Protein AF-A0A6G1KC49-F1 (afdb_monomer)

Mean predicted aligned error: 11.72 Å

Foldseek 3Di:
DVLVVLCVVCVVVVVPCVQLVVDVVSVVSCPDPSSLLSLCCVQQQDDDPDLPSSLVSLQCSCQDPSNFLVVVLVSQCVQCVVQQAQLNHHVVRPDDDRCPDQPLQDNVVVDADPVRAGSRQSREYENHLVLLADDPDSRSLSSVLNCLNRYNYAQPPVDPSSQVSLVVSLLCCLQPPVPLSSVLCQCVRPRRHDHADVVLLCSNVPRSVVPVSSNCSNVVRHCVVVVVDDRPDDVVVVVVVVVPPPPDQQDADPVPRDRDDDPPDDPPPDDDPPPDDPPDDDD

Sequence (283 aa):
MLRALLQPIFLLSGLNLALVDASHHIAAKLATDHIYRPVCTKYLATNLCSRAEQSAAQTKILASKWMTWEYFKAFVVKTWDHKGCLCGKTVDEGCFDTQWPPDFEDPTTMLYTRSHMPVLAFVKVRIPIKLLRGPWATDRIQFLWFLLWITSCTVDWSETEGRKMALEGRNEAVLTKKNLEFVQLSNHNRRLGRTPDLDAVRLAVVEGGCDLSIVYDTMAFERTRCLKGDAWKNEALDNRAINNSKVFPGQMDPKTGDYDDVDEDKLVITPPKWNQKDLSGRG

Secondary structure (DSSP, 8-state):
-HHHHHHHHHHHTTS-THHHHH-HHHHHHH-SHHHHHHHHIIIIIS--S-HHHHHHHHHHHHHSTT--HHHHHHHHHHHHGGGTSTTS--TTTT--S---S--SS-GGGS--BTTB--GGGG---BPPGGGSSS---HHHHHHHHHHHHHS--B--SSSHHHHHHHHHHHHHHHHHS--HHHHHHHHH-TTT-----HHHHHHHHHTS---HHHHHHHHHHHHHHH-SSS----HHHHHHHHHH----TT-B-TTT--BTT-TT-----PPP-----------

pLDDT: mean 82.19, std 18.39, range [37.25, 97.75]

Solvent-accessible surface area (backbone atoms only — not comparable to full-atom values): 16714 Å² total; per-residue (Å²): 114,69,50,76,54,48,50,57,51,39,58,74,61,69,57,51,62,65,58,43,72,72,29,71,70,51,30,63,59,49,69,42,70,87,46,51,50,59,50,44,45,57,48,51,69,45,88,61,95,50,62,68,61,37,28,55,50,41,28,51,52,59,53,33,88,80,54,38,55,69,54,49,52,52,49,51,48,77,71,26,56,94,32,47,13,55,54,69,33,32,62,91,74,68,42,88,74,76,52,56,80,77,53,65,81,55,45,84,78,61,82,66,48,96,92,48,47,41,50,40,42,74,40,49,29,53,58,36,65,85,70,32,47,77,81,87,43,67,64,51,49,29,43,51,51,38,43,50,71,48,26,50,40,24,50,42,77,85,43,67,64,49,38,48,37,34,54,50,30,46,50,47,29,39,56,75,71,60,38,50,69,58,41,50,52,26,52,75,28,79,44,60,22,66,73,49,49,72,66,53,43,45,42,28,50,70,70,28,71,46,43,61,71,52,39,50,54,43,45,54,54,30,50,77,64,43,72,79,56,92,75,87,79,57,68,71,59,56,56,48,54,62,70,66,54,72,80,57,94,79,54,65,39,88,88,78,70,46,57,78,91,59,98,80,76,76,83,77,82,71,80,79,85,85,79,78,77,84,86,77,89,88,130

Radius of gyration: 26.63 Å; Cα contacts (8 Å, |Δi|>4): 293; chains: 1; bounding box: 52×37×108 Å

Structure (mmCIF, N/CA/C/O backbone):
data_AF-A0A6G1KC49-F1
#
_entry.id   AF-A0A6G1KC49-F1
#
loop_
_atom_site.group_PDB
_atom_site.id
_atom_site.type_symbol
_atom_site.label_atom_id
_atom_site.label_alt_id
_atom_site.label_comp_id
_atom_site.label_asym_id
_atom_site.label_entity_id
_atom_site.label_seq_id
_atom_site.pdbx_PDB_ins_code
_atom_site.Cartn_x
_atom_site.Cartn_y
_atom_site.Cartn_z
_atom_site.occupancy
_atom_site.B_iso_or_equiv
_atom_site.auth_seq_id
_atom_site.auth_comp_id
_atom_site.auth_asym_id
_atom_site.auth_atom_id
_atom_site.pdbx_PDB_model_num
ATOM 1 N N . MET A 1 1 ? 4.516 -3.539 35.896 1.00 62.09 1 MET A N 1
ATOM 2 C CA . MET A 1 1 ? 3.414 -2.707 36.424 1.00 62.09 1 MET A CA 1
ATOM 3 C C . MET A 1 1 ? 2.927 -1.653 35.418 1.00 62.09 1 MET A C 1
ATOM 5 O O . MET A 1 1 ? 1.763 -1.704 35.060 1.00 62.09 1 MET A O 1
ATOM 9 N N . LEU A 1 2 ? 3.787 -0.789 34.851 1.00 72.00 2 LEU A N 1
ATOM 10 C CA . LEU A 1 2 ? 3.347 0.310 33.959 1.00 72.00 2 LEU A CA 1
ATOM 11 C C . LEU A 1 2 ? 2.578 -0.121 32.683 1.00 72.00 2 LEU A C 1
ATOM 13 O O . LEU A 1 2 ? 1.596 0.516 32.323 1.00 72.00 2 LEU A O 1
ATOM 17 N N . ARG A 1 3 ? 2.967 -1.222 32.015 1.00 80.00 3 ARG A N 1
ATOM 18 C CA . ARG A 1 3 ? 2.259 -1.729 30.812 1.00 80.00 3 ARG A CA 1
ATOM 19 C C . ARG A 1 3 ? 0.796 -2.093 31.102 1.00 80.00 3 ARG A C 1
ATOM 21 O O . ARG A 1 3 ? -0.064 -1.788 30.286 1.00 80.00 3 ARG A O 1
ATOM 28 N N . ALA A 1 4 ? 0.541 -2.704 32.260 1.00 81.75 4 ALA A N 1
ATOM 29 C CA . ALA A 1 4 ? -0.786 -3.169 32.661 1.00 81.75 4 ALA A CA 1
ATOM 30 C C . ALA A 1 4 ? -1.771 -2.015 32.913 1.00 81.75 4 ALA A C 1
ATOM 32 O O . ALA A 1 4 ? -2.970 -2.218 32.805 1.00 81.75 4 ALA A O 1
ATOM 33 N N . LEU A 1 5 ? -1.271 -0.808 33.203 1.00 89.56 5 LEU A N 1
ATOM 34 C CA . LEU A 1 5 ? -2.094 0.397 33.354 1.00 89.56 5 LEU A CA 1
ATOM 35 C C . LEU A 1 5 ? -2.222 1.173 32.039 1.00 89.56 5 LEU A C 1
ATOM 37 O O . LEU A 1 5 ? -3.289 1.682 31.710 1.00 89.56 5 LEU A O 1
ATOM 41 N N . LEU A 1 6 ? -1.143 1.234 31.256 1.00 92.56 6 LEU A N 1
ATOM 42 C CA . LEU A 1 6 ? -1.090 2.032 30.035 1.00 92.56 6 LEU A CA 1
ATOM 43 C C . LEU A 1 6 ? -2.022 1.507 28.931 1.00 92.56 6 LEU A C 1
ATOM 45 O O . LEU A 1 6 ? -2.635 2.301 28.224 1.00 92.56 6 LEU A O 1
ATOM 49 N N . GLN A 1 7 ? -2.140 0.183 28.787 1.00 93.62 7 GLN A N 1
ATOM 50 C CA . GLN A 1 7 ? -3.017 -0.438 27.789 1.00 93.62 7 GLN A CA 1
ATOM 51 C C . GLN A 1 7 ? -4.507 -0.109 28.036 1.00 93.62 7 GLN A C 1
ATOM 53 O O . GLN A 1 7 ? -5.134 0.419 27.116 1.00 93.62 7 GLN A O 1
ATOM 58 N N . PRO A 1 8 ? -5.071 -0.304 29.250 1.00 94.31 8 PRO A N 1
ATOM 59 C CA . PRO A 1 8 ? -6.423 0.156 29.573 1.00 94.31 8 PRO A CA 1
ATOM 60 C C . PRO A 1 8 ? -6.636 1.654 29.353 1.00 94.31 8 PRO A C 1
ATOM 62 O O . PRO A 1 8 ? -7.642 2.036 28.765 1.00 94.31 8 PRO A O 1
ATOM 65 N N . ILE A 1 9 ? -5.686 2.505 29.764 1.00 93.62 9 ILE A N 1
ATOM 66 C CA . ILE A 1 9 ? -5.783 3.960 29.557 1.00 93.62 9 ILE A CA 1
ATOM 67 C C . ILE A 1 9 ? -5.870 4.290 28.062 1.00 93.62 9 ILE A C 1
ATOM 69 O O . ILE A 1 9 ? -6.693 5.106 27.657 1.00 93.62 9 ILE A O 1
ATOM 73 N N . PHE A 1 10 ? -5.054 3.642 27.230 1.00 95.62 10 PHE A N 1
ATOM 74 C CA . PHE A 1 10 ? -5.081 3.845 25.783 1.00 95.62 10 PHE A CA 1
ATOM 75 C C . PHE A 1 10 ? -6.386 3.356 25.135 1.00 95.62 10 PHE A C 1
ATOM 77 O O . PHE A 1 10 ? -6.896 3.989 24.214 1.00 95.62 10 PHE A O 1
ATOM 84 N N . LEU A 1 11 ? -6.956 2.254 25.625 1.00 95.00 11 LEU A N 1
ATOM 85 C CA . LEU A 1 11 ? -8.262 1.768 25.172 1.00 95.00 11 LEU A CA 1
ATOM 86 C C . LEU A 1 11 ? -9.382 2.748 25.560 1.00 95.00 11 LEU A C 1
ATOM 88 O O . LEU A 1 11 ? -10.197 3.114 24.714 1.00 95.00 11 LEU A O 1
ATOM 92 N N . LEU A 1 12 ? -9.378 3.229 26.807 1.00 94.75 12 LEU A N 1
ATOM 93 C CA . LEU A 1 12 ? -10.367 4.174 27.337 1.00 94.75 12 LEU A CA 1
ATOM 94 C C . LEU A 1 12 ? -10.250 5.580 26.737 1.00 94.75 12 LEU A C 1
ATOM 96 O O . LEU A 1 12 ? -11.253 6.278 26.634 1.00 94.75 12 LEU A O 1
ATOM 100 N N . SER A 1 13 ? -9.064 5.988 26.276 1.00 92.88 13 SER A N 1
ATOM 101 C CA . SER A 1 13 ? -8.877 7.257 25.553 1.00 92.88 13 SER A CA 1
ATOM 102 C C . SER A 1 13 ? -9.442 7.234 24.129 1.00 92.88 13 SER A C 1
ATOM 104 O O . SER A 1 13 ? -9.264 8.186 23.367 1.00 92.88 13 SER A O 1
ATOM 106 N N . GLY A 1 14 ? -10.088 6.131 23.738 1.00 91.75 14 GLY A N 1
ATOM 107 C CA . GLY A 1 14 ? -10.565 5.919 22.386 1.00 91.75 14 GLY A CA 1
ATOM 108 C C . GLY A 1 14 ? -9.419 5.678 21.409 1.00 91.75 14 GLY A C 1
ATOM 109 O O . GLY A 1 14 ? -9.530 6.091 20.260 1.00 91.75 14 GLY A O 1
ATOM 110 N N . LEU A 1 15 ? -8.329 5.020 21.819 1.00 94.50 15 LEU A N 1
ATOM 111 C CA . LEU A 1 15 ? -7.205 4.664 20.940 1.00 94.50 15 LEU A CA 1
ATOM 112 C C . LEU A 1 15 ? -6.498 5.884 20.323 1.00 94.50 15 LEU A C 1
ATOM 114 O O . LEU A 1 15 ? -6.054 5.839 19.175 1.00 94.50 15 LEU A O 1
ATOM 118 N N . ASN A 1 16 ? -6.414 6.989 21.067 1.00 91.69 16 ASN A N 1
ATOM 119 C CA . ASN A 1 16 ? -5.831 8.232 20.571 1.00 91.69 16 ASN A CA 1
ATOM 120 C C . ASN A 1 16 ? -4.326 8.076 20.288 1.00 91.69 16 ASN A C 1
ATOM 122 O O . ASN A 1 16 ? -3.508 8.045 21.212 1.00 91.69 16 ASN A O 1
ATOM 126 N N . LEU A 1 17 ? -3.956 8.042 19.003 1.00 92.81 17 LEU A N 1
ATOM 127 C CA . LEU A 1 17 ? -2.571 7.865 18.553 1.00 92.81 17 LEU A CA 1
ATOM 128 C C . LEU A 1 17 ? -1.608 8.952 19.056 1.00 92.81 17 LEU A C 1
ATOM 130 O O . LEU A 1 17 ? -0.413 8.684 19.143 1.00 92.81 17 LEU A O 1
ATOM 134 N N . ALA A 1 18 ? -2.101 10.123 19.478 1.00 91.44 18 ALA A N 1
ATOM 135 C CA . ALA A 1 18 ? -1.266 11.144 20.110 1.00 91.44 18 ALA A CA 1
ATOM 136 C C . ALA A 1 18 ? -0.551 10.622 21.369 1.00 91.44 18 ALA A C 1
ATOM 138 O O . ALA A 1 18 ? 0.553 11.064 21.671 1.00 91.44 18 ALA A O 1
ATOM 139 N N . LEU A 1 19 ? -1.131 9.644 22.080 1.00 90.38 19 LEU A N 1
ATOM 140 C CA . LEU A 1 19 ? -0.478 9.028 23.238 1.00 90.38 19 LEU A CA 1
ATOM 141 C C . LEU A 1 19 ? 0.760 8.218 22.827 1.00 90.38 19 LEU A C 1
ATOM 143 O O . LEU A 1 19 ? 1.772 8.245 23.520 1.00 90.38 19 LEU A O 1
ATOM 147 N N . VAL A 1 20 ? 0.693 7.521 21.690 1.00 90.56 20 VAL A N 1
ATOM 148 C CA . VAL A 1 20 ? 1.835 6.784 21.126 1.00 90.56 20 VAL A CA 1
ATOM 149 C C . VAL A 1 20 ? 2.911 7.766 20.659 1.00 90.56 20 VAL A C 1
ATOM 151 O O . VAL A 1 20 ? 4.095 7.533 20.893 1.00 90.56 20 VAL A O 1
ATOM 154 N N . ASP A 1 21 ? 2.493 8.885 20.066 1.00 87.94 21 ASP A N 1
ATOM 155 C CA . ASP A 1 21 ? 3.394 9.927 19.567 1.00 87.94 21 ASP A CA 1
ATOM 156 C C . ASP A 1 21 ? 4.066 10.726 20.698 1.00 87.94 21 ASP A C 1
ATOM 158 O O . ASP A 1 21 ? 5.162 11.252 20.514 1.00 87.94 21 ASP A O 1
ATOM 162 N N . ALA A 1 22 ? 3.453 10.788 21.884 1.00 91.19 22 ALA A N 1
ATOM 163 C CA . ALA A 1 22 ? 3.972 11.552 23.017 1.00 91.19 22 ALA A CA 1
ATOM 164 C C . ALA A 1 22 ? 5.303 11.008 23.565 1.00 91.19 22 ALA A C 1
ATOM 166 O O . ALA A 1 22 ? 6.086 11.762 24.142 1.00 91.19 22 ALA A O 1
ATOM 167 N N . SER A 1 23 ? 5.572 9.702 23.434 1.00 92.44 23 SER A N 1
ATOM 168 C CA . SER A 1 23 ? 6.826 9.110 23.908 1.00 92.44 23 SER A CA 1
ATOM 169 C C . SER A 1 23 ? 7.118 7.750 23.281 1.00 92.44 23 SER A C 1
ATOM 171 O O . SER A 1 23 ? 6.300 6.830 23.317 1.00 92.44 23 SER A O 1
ATOM 173 N N . HIS A 1 24 ? 8.360 7.565 22.835 1.00 90.88 24 HIS A N 1
ATOM 174 C CA . HIS A 1 24 ? 8.851 6.280 22.337 1.00 90.88 24 HIS A CA 1
ATOM 175 C C . HIS A 1 24 ? 8.780 5.157 23.392 1.00 90.88 24 HIS A C 1
ATOM 177 O O . HIS A 1 24 ? 8.548 3.997 23.047 1.00 90.88 24 HIS A O 1
ATOM 183 N N . HI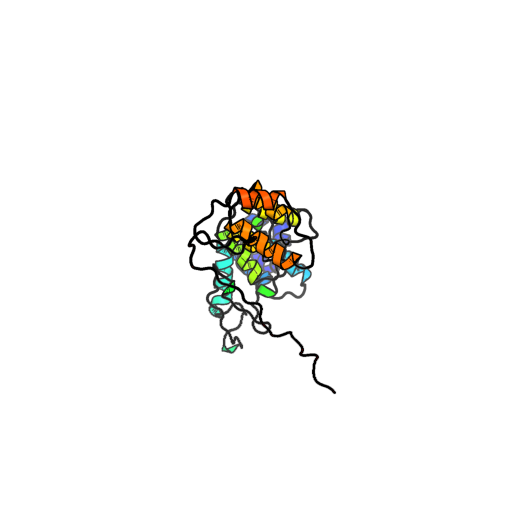S A 1 25 ? 8.916 5.477 24.685 1.00 91.44 25 HIS A N 1
ATOM 184 C CA . HIS A 1 25 ? 8.754 4.495 25.761 1.00 91.44 25 HIS A CA 1
ATOM 185 C C . HIS A 1 25 ? 7.295 4.047 25.911 1.00 91.44 25 HIS A C 1
ATOM 187 O O . HIS A 1 25 ? 7.038 2.857 26.097 1.00 91.44 25 HIS A O 1
ATOM 193 N N . ILE A 1 26 ? 6.342 4.979 25.794 1.00 91.56 26 ILE A N 1
ATOM 194 C CA . ILE A 1 26 ? 4.901 4.684 25.802 1.00 91.56 26 ILE A CA 1
ATOM 195 C C . ILE A 1 26 ? 4.558 3.810 24.595 1.00 91.56 26 ILE A C 1
ATOM 197 O O . ILE A 1 26 ? 3.967 2.740 24.763 1.00 91.56 26 ILE A O 1
ATOM 201 N N . ALA A 1 27 ? 5.025 4.198 23.405 1.00 90.56 27 ALA A N 1
ATOM 202 C CA . ALA A 1 27 ? 4.860 3.420 22.184 1.00 90.56 27 ALA A CA 1
ATOM 203 C C . ALA A 1 27 ? 5.371 1.980 22.348 1.00 90.56 27 ALA A C 1
ATOM 205 O O . ALA A 1 27 ? 4.639 1.034 22.070 1.00 90.56 27 ALA A O 1
ATOM 206 N N . ALA A 1 28 ? 6.577 1.787 22.892 1.00 91.12 28 ALA A N 1
ATOM 207 C CA . ALA A 1 28 ? 7.146 0.457 23.125 1.00 91.12 28 ALA A CA 1
ATOM 208 C C . ALA A 1 28 ? 6.345 -0.390 24.136 1.00 91.12 28 ALA A C 1
ATOM 210 O O . ALA A 1 28 ? 6.318 -1.623 24.060 1.00 91.12 28 ALA A O 1
ATOM 211 N N . LYS A 1 29 ? 5.672 0.238 25.108 1.00 92.31 29 LYS A N 1
ATOM 212 C CA . LYS A 1 29 ? 4.806 -0.484 26.052 1.00 92.31 29 LYS A CA 1
ATOM 213 C C . LYS A 1 29 ? 3.452 -0.846 25.442 1.00 92.31 29 LYS A C 1
ATOM 215 O O . LYS A 1 29 ? 2.947 -1.910 25.797 1.00 92.31 29 LYS A O 1
ATOM 220 N N . LEU A 1 30 ? 2.929 -0.027 24.528 1.00 92.12 30 LEU A N 1
ATOM 221 C CA . LEU A 1 30 ? 1.692 -0.270 23.774 1.00 92.12 30 LEU A CA 1
ATOM 222 C C . LEU A 1 30 ? 1.887 -1.176 22.547 1.00 92.12 30 LEU A C 1
ATOM 224 O O . LEU A 1 30 ? 0.909 -1.710 22.035 1.00 92.12 30 LEU A O 1
ATOM 228 N N . ALA A 1 31 ? 3.130 -1.387 22.111 1.00 91.19 31 ALA A N 1
ATOM 229 C CA . ALA A 1 31 ? 3.523 -2.198 20.962 1.00 91.19 31 ALA A CA 1
ATOM 230 C C . ALA A 1 31 ? 3.218 -3.703 21.137 1.00 91.19 31 ALA A C 1
ATOM 232 O O . ALA A 1 31 ? 4.111 -4.514 21.381 1.00 91.19 31 ALA A O 1
ATOM 233 N N . THR A 1 32 ? 1.941 -4.079 21.063 1.00 92.25 32 THR A N 1
ATOM 234 C CA . THR A 1 32 ? 1.433 -5.436 21.317 1.00 92.25 32 THR A CA 1
ATOM 235 C C . THR A 1 32 ? 0.225 -5.730 20.430 1.00 92.25 32 THR A C 1
ATOM 237 O O . THR A 1 32 ? -0.562 -4.823 20.167 1.00 92.25 32 THR A O 1
ATOM 240 N N . ASP A 1 33 ? 0.030 -6.995 20.041 1.00 90.12 33 ASP A N 1
ATOM 241 C CA . ASP A 1 33 ? -1.115 -7.437 19.218 1.00 90.12 33 ASP A CA 1
ATOM 242 C C . ASP A 1 33 ? -2.468 -7.026 19.827 1.00 90.12 33 ASP A C 1
ATOM 244 O O . ASP A 1 33 ? -3.355 -6.528 19.134 1.00 90.12 33 ASP A O 1
ATOM 248 N N . HIS A 1 34 ? -2.567 -7.111 21.160 1.00 91.75 34 HIS A N 1
ATOM 249 C CA . HIS A 1 34 ? -3.730 -6.676 21.937 1.00 91.75 34 HIS A CA 1
ATOM 250 C C . HIS A 1 34 ? -4.138 -5.216 21.674 1.00 91.75 34 HIS A C 1
ATOM 252 O O . HIS A 1 34 ? -5.318 -4.896 21.746 1.00 91.75 34 HIS A O 1
ATOM 258 N N . ILE A 1 35 ? -3.183 -4.336 21.355 1.00 95.19 35 ILE A N 1
ATOM 259 C CA . ILE A 1 35 ? -3.438 -2.925 21.042 1.00 95.19 35 ILE A CA 1
ATOM 260 C C . ILE A 1 35 ? -3.522 -2.687 19.535 1.00 95.19 35 ILE A C 1
ATOM 262 O O . ILE A 1 35 ? -4.370 -1.917 19.081 1.00 95.19 35 ILE A O 1
ATOM 266 N N . TYR A 1 36 ? -2.682 -3.355 18.745 1.00 95.12 36 TYR A N 1
ATOM 267 C CA . TYR A 1 36 ? -2.666 -3.175 17.297 1.00 95.12 36 TYR A CA 1
ATOM 268 C C . TYR A 1 36 ? -3.999 -3.536 16.653 1.00 95.12 36 TYR A C 1
ATOM 270 O O . TYR A 1 36 ? -4.465 -2.797 15.785 1.00 95.12 36 TYR A O 1
ATOM 278 N N . ARG A 1 37 ? -4.646 -4.623 17.094 1.00 94.88 37 ARG A N 1
ATOM 279 C CA . ARG A 1 37 ? -5.920 -5.058 16.515 1.00 94.88 37 ARG A CA 1
ATOM 280 C C . ARG A 1 37 ? -7.038 -4.028 16.732 1.00 94.88 37 ARG A C 1
ATOM 282 O O . ARG A 1 37 ? -7.577 -3.581 15.723 1.00 94.88 37 ARG A O 1
ATOM 289 N N . PRO A 1 38 ? -7.346 -3.562 17.961 1.00 95.50 38 PRO A N 1
ATOM 290 C CA . PRO A 1 38 ? -8.317 -2.485 18.170 1.00 95.50 38 PRO A CA 1
ATOM 291 C C . PRO A 1 38 ? -8.015 -1.212 17.372 1.00 95.50 38 PRO A C 1
ATOM 293 O O . PRO A 1 38 ? -8.926 -0.629 16.787 1.00 95.50 38 PRO A O 1
ATOM 296 N N . VAL A 1 39 ? -6.741 -0.801 17.299 1.00 95.88 39 VAL A N 1
ATOM 297 C CA . VAL A 1 39 ? -6.313 0.361 16.498 1.00 95.88 39 VAL A CA 1
ATOM 298 C C . VAL A 1 39 ? -6.638 0.152 15.019 1.00 95.88 39 VAL A C 1
ATOM 300 O O . VAL A 1 39 ? -7.255 1.015 14.395 1.00 95.88 39 VAL A O 1
ATOM 303 N N . CYS A 1 40 ? -6.272 -1.000 14.457 1.00 96.56 40 CYS A N 1
ATOM 304 C CA . CYS A 1 40 ? -6.556 -1.318 13.060 1.00 96.56 40 CYS A CA 1
ATOM 305 C C . CYS A 1 40 ? -8.063 -1.408 12.805 1.00 96.56 40 CYS A C 1
ATOM 307 O O . CYS A 1 40 ? -8.543 -0.837 11.834 1.00 96.56 40 CYS A O 1
ATOM 309 N N . THR A 1 41 ? -8.837 -2.035 13.693 1.00 95.38 41 THR A N 1
ATOM 310 C CA . THR A 1 41 ? -10.298 -2.096 13.566 1.00 95.38 41 THR A CA 1
ATOM 311 C C . THR A 1 41 ? -10.909 -0.695 13.548 1.00 95.38 41 THR A C 1
ATOM 313 O O . THR A 1 41 ? -11.648 -0.371 12.620 1.00 95.38 41 THR A O 1
ATOM 316 N N . LYS A 1 42 ? -10.544 0.176 14.499 1.00 95.06 42 LYS A N 1
ATOM 317 C CA . LYS A 1 42 ? -11.067 1.548 14.558 1.00 95.06 42 LYS A CA 1
ATOM 318 C C . LYS A 1 42 ? -10.711 2.360 13.310 1.00 95.06 42 LYS A C 1
ATOM 320 O O . LYS A 1 42 ? -11.567 3.040 12.756 1.00 95.06 42 LYS A O 1
ATOM 325 N N . TYR A 1 43 ? -9.461 2.324 12.860 1.00 95.25 43 TYR A N 1
ATOM 326 C CA . TYR A 1 43 ? -9.012 3.253 11.818 1.00 95.25 43 TYR A CA 1
ATOM 327 C C . TYR A 1 43 ? -9.082 2.684 10.393 1.00 95.25 43 TYR A C 1
ATOM 329 O O . TYR A 1 43 ? -9.240 3.468 9.455 1.00 95.25 43 TYR A O 1
ATOM 337 N N . LEU A 1 44 ? -8.997 1.362 10.208 1.00 95.19 44 LEU A N 1
ATOM 338 C CA . LEU A 1 44 ? -8.999 0.699 8.893 1.00 95.19 44 LEU A CA 1
ATOM 339 C C . LEU A 1 44 ? -10.322 -0.001 8.551 1.00 95.19 44 LEU A C 1
ATOM 341 O O . LEU A 1 44 ? -10.625 -0.120 7.370 1.00 95.19 44 LEU A O 1
ATOM 345 N N . ALA A 1 45 ? -11.102 -0.458 9.539 1.00 93.62 45 ALA A N 1
ATOM 346 C CA . ALA A 1 45 ? -12.327 -1.233 9.290 1.00 93.62 45 ALA A CA 1
ATOM 347 C C . ALA A 1 45 ? -13.634 -0.471 9.573 1.00 93.62 45 ALA A C 1
ATOM 349 O O . ALA A 1 45 ? -14.707 -0.955 9.225 1.00 93.62 45 ALA A O 1
ATOM 350 N N . THR A 1 46 ? -13.569 0.712 10.191 1.00 89.56 46 THR A N 1
ATOM 351 C CA . THR A 1 46 ? -14.752 1.544 10.477 1.00 89.56 46 THR A CA 1
ATOM 352 C C . THR A 1 46 ? -14.613 2.939 9.887 1.00 89.56 46 THR A C 1
ATOM 354 O O . THR A 1 46 ? -13.498 3.402 9.675 1.00 89.56 46 THR A O 1
ATOM 357 N N . ASN A 1 47 ? -15.728 3.627 9.634 1.00 86.19 47 ASN A N 1
ATOM 358 C CA . ASN A 1 47 ? -15.727 5.025 9.200 1.00 86.19 47 ASN A CA 1
ATOM 359 C C . ASN A 1 47 ? -15.864 5.955 10.409 1.00 86.19 47 ASN A C 1
ATOM 361 O O . ASN A 1 47 ? -16.817 5.835 11.177 1.00 86.19 47 ASN A O 1
ATOM 365 N N . LEU A 1 48 ? -14.927 6.892 10.566 1.00 85.81 48 LEU A N 1
ATOM 366 C CA . LEU A 1 48 ? -14.983 7.914 11.612 1.00 85.81 48 LEU A CA 1
ATOM 367 C C . LEU A 1 48 ? -15.682 9.180 11.104 1.00 85.81 48 LEU A C 1
ATOM 369 O O . LEU A 1 48 ? -15.702 9.460 9.906 1.00 85.81 48 LEU A O 1
ATOM 373 N N . CYS A 1 49 ? -16.193 9.997 12.030 1.00 84.69 49 CYS A N 1
ATOM 374 C CA . CYS A 1 49 ? -16.813 11.282 11.693 1.00 84.69 49 CYS A CA 1
ATOM 375 C C . CYS A 1 49 ? -15.822 12.238 11.002 1.00 84.69 49 CYS A C 1
ATOM 377 O O . CYS A 1 49 ? -16.182 12.943 10.060 1.00 84.69 49 CYS A O 1
ATOM 379 N N . SER A 1 50 ? -14.558 12.244 11.443 1.00 90.25 50 SER A N 1
ATOM 380 C CA . SER A 1 50 ? -13.496 13.065 10.856 1.00 90.25 50 SER A CA 1
ATOM 381 C C . SER A 1 50 ? -12.661 12.264 9.860 1.00 90.25 50 SER A C 1
ATOM 383 O O . SER A 1 50 ? -11.758 11.510 10.229 1.00 90.25 50 SER A O 1
ATOM 385 N N . ARG A 1 51 ? -12.911 12.479 8.562 1.00 87.56 51 ARG A N 1
ATOM 386 C CA . ARG A 1 51 ? -12.115 11.859 7.486 1.00 87.56 51 ARG A CA 1
ATOM 387 C C . ARG A 1 51 ? -10.646 12.284 7.514 1.00 87.56 51 ARG A C 1
ATOM 389 O O . ARG A 1 51 ? -9.781 11.489 7.152 1.00 87.56 51 ARG A O 1
ATOM 396 N N . ALA A 1 52 ? -10.365 13.524 7.916 1.00 88.88 52 ALA A N 1
ATOM 397 C CA . ALA A 1 52 ? -9.003 14.049 7.984 1.00 88.88 52 ALA A CA 1
ATOM 398 C C . ALA A 1 52 ? -8.197 13.357 9.093 1.00 88.88 52 ALA A C 1
ATOM 400 O O . ALA A 1 52 ? -7.103 12.855 8.835 1.00 88.88 52 ALA A O 1
ATOM 401 N N . GLU A 1 53 ? -8.774 13.255 10.294 1.00 89.75 53 GLU A N 1
ATOM 402 C CA . GLU A 1 53 ? -8.172 12.525 11.416 1.00 89.75 53 GLU A CA 1
ATOM 403 C C . GLU A 1 53 ? -7.952 11.057 11.049 1.00 89.75 53 GLU A C 1
ATOM 405 O O . GLU A 1 53 ? -6.865 10.514 11.250 1.00 89.75 53 GLU A O 1
ATOM 410 N N . GLN A 1 54 ? -8.965 10.431 10.444 1.00 91.81 54 GLN A N 1
ATOM 411 C CA . GLN A 1 54 ? -8.878 9.044 10.025 1.00 91.81 54 GLN A CA 1
ATOM 412 C C . GLN A 1 54 ? -7.758 8.827 9.002 1.00 91.81 54 GLN A C 1
ATOM 414 O O . GLN A 1 54 ? -6.930 7.947 9.203 1.00 91.81 54 GLN A O 1
ATOM 419 N N . SER A 1 55 ? -7.670 9.648 7.953 1.00 91.81 55 SER A N 1
ATOM 420 C CA . SER A 1 55 ? -6.631 9.511 6.917 1.00 91.81 55 SER A CA 1
ATOM 421 C C . SER A 1 55 ? -5.217 9.690 7.493 1.00 91.81 55 SER A C 1
ATOM 423 O O . SER A 1 55 ? -4.287 8.958 7.132 1.00 91.81 55 SER A O 1
ATOM 425 N N . ALA A 1 56 ? -5.048 10.624 8.438 1.00 90.94 56 ALA A N 1
ATOM 426 C CA . ALA A 1 56 ? -3.784 10.825 9.145 1.00 90.94 56 ALA A CA 1
ATOM 427 C C . ALA A 1 56 ? -3.414 9.602 10.002 1.00 90.94 56 ALA A C 1
ATOM 429 O O . ALA A 1 56 ? -2.279 9.121 9.944 1.00 90.94 56 ALA A O 1
ATOM 430 N N . ALA A 1 57 ? -4.374 9.052 10.750 1.00 93.62 57 ALA A N 1
ATOM 431 C CA . ALA A 1 57 ? -4.180 7.849 11.553 1.00 93.62 57 ALA A CA 1
ATOM 432 C C . ALA A 1 57 ? -3.859 6.620 10.689 1.00 93.62 57 ALA A C 1
ATOM 434 O O . ALA A 1 57 ? -2.901 5.905 10.973 1.00 93.62 57 ALA A O 1
ATOM 435 N N . GLN A 1 58 ? -4.598 6.406 9.598 1.00 94.94 58 GLN A N 1
ATOM 436 C CA . GLN A 1 58 ? -4.370 5.309 8.654 1.00 94.94 58 GLN A CA 1
ATOM 437 C C . GLN A 1 58 ? -2.961 5.374 8.043 1.00 94.94 58 GLN A C 1
ATOM 439 O O . GLN A 1 58 ? -2.267 4.358 7.979 1.00 94.94 58 GLN A O 1
ATOM 444 N N . THR A 1 59 ? -2.504 6.574 7.662 1.00 92.81 59 THR A N 1
ATOM 445 C CA . THR A 1 59 ? -1.147 6.783 7.132 1.00 92.81 59 THR A CA 1
ATOM 446 C C . THR A 1 59 ? -0.088 6.423 8.177 1.00 92.81 59 THR A C 1
ATOM 448 O O . THR A 1 59 ? 0.840 5.671 7.877 1.00 92.81 59 THR A O 1
ATOM 451 N N . LYS A 1 60 ? -0.252 6.875 9.430 1.00 92.75 60 LYS A N 1
ATOM 452 C CA . LYS A 1 60 ? 0.654 6.525 10.539 1.00 92.75 60 LYS A CA 1
ATOM 453 C C . LYS A 1 60 ? 0.684 5.020 10.814 1.00 92.75 60 LYS A C 1
ATOM 455 O O . LYS A 1 60 ? 1.758 4.446 10.984 1.00 92.75 60 LYS A O 1
ATOM 460 N N . ILE A 1 61 ? -0.483 4.375 10.829 1.00 94.88 61 ILE A N 1
ATOM 461 C CA . ILE A 1 61 ? -0.620 2.934 11.073 1.00 94.88 61 ILE A CA 1
ATOM 462 C C . ILE A 1 61 ? 0.135 2.139 10.008 1.00 94.88 61 ILE A C 1
ATOM 464 O O . ILE A 1 61 ? 0.972 1.305 10.352 1.00 94.88 61 ILE A O 1
ATOM 468 N N . LEU A 1 62 ? -0.089 2.428 8.724 1.00 94.44 62 LEU A N 1
ATOM 469 C CA . LEU A 1 62 ? 0.580 1.707 7.640 1.00 94.44 62 LEU A CA 1
ATOM 470 C C . LEU A 1 62 ? 2.082 2.003 7.573 1.00 94.44 62 LEU A C 1
ATOM 472 O O . LEU A 1 62 ? 2.863 1.112 7.237 1.00 94.44 62 LEU A O 1
ATOM 476 N N . ALA A 1 63 ? 2.510 3.210 7.951 1.00 92.69 63 ALA A N 1
ATOM 477 C CA . ALA A 1 63 ? 3.923 3.577 8.027 1.00 92.69 63 ALA A CA 1
ATOM 478 C C . ALA A 1 63 ? 4.671 2.967 9.224 1.00 92.69 63 ALA A C 1
ATOM 480 O O . ALA A 1 63 ? 5.899 2.871 9.195 1.00 92.69 63 ALA A O 1
ATOM 481 N N . SER A 1 64 ? 3.958 2.513 10.256 1.00 92.50 64 SER A N 1
ATOM 482 C CA . SER A 1 64 ? 4.558 1.976 11.479 1.00 92.50 64 SER A CA 1
ATOM 483 C C . SER A 1 64 ? 5.431 0.737 11.231 1.00 92.50 64 SER A C 1
ATOM 485 O O . SER A 1 64 ? 5.169 -0.064 10.334 1.00 92.50 64 SER A O 1
ATOM 487 N N . LYS A 1 65 ? 6.477 0.535 12.043 1.00 90.44 65 LYS A N 1
ATOM 488 C CA . LYS A 1 65 ? 7.392 -0.616 11.887 1.00 90.44 65 LYS A CA 1
ATOM 489 C C . LYS A 1 65 ? 6.715 -1.969 12.129 1.00 90.44 65 LYS A C 1
ATOM 491 O O . LYS A 1 65 ? 7.127 -2.958 11.540 1.00 90.44 65 LYS A O 1
ATOM 496 N N . TRP A 1 66 ? 5.697 -2.006 12.988 1.00 91.88 66 TRP A N 1
ATOM 497 C CA . TRP A 1 66 ? 4.990 -3.235 13.353 1.00 91.88 66 TRP A CA 1
ATOM 498 C C . TRP A 1 66 ? 3.966 -3.677 12.304 1.00 91.88 66 TRP A C 1
ATOM 500 O O . TRP A 1 66 ? 3.596 -4.846 12.284 1.00 91.88 66 TRP A O 1
ATOM 510 N N . MET A 1 67 ? 3.532 -2.776 11.417 1.00 94.94 67 MET A N 1
ATOM 511 C CA . MET A 1 67 ? 2.658 -3.125 10.301 1.00 94.94 67 MET A CA 1
ATOM 512 C C . MET A 1 67 ? 3.465 -3.821 9.196 1.00 94.94 67 MET A C 1
ATOM 514 O O . MET A 1 67 ? 3.949 -3.181 8.256 1.00 94.94 67 MET A O 1
ATOM 518 N N . THR A 1 68 ? 3.666 -5.126 9.348 1.00 95.19 68 THR A N 1
ATOM 519 C CA . THR A 1 68 ? 4.307 -5.999 8.356 1.00 95.19 68 THR A CA 1
ATOM 520 C C . THR A 1 68 ? 3.271 -6.609 7.416 1.00 95.19 68 THR A C 1
ATOM 522 O O . THR A 1 68 ? 2.070 -6.536 7.684 1.00 95.19 68 THR A O 1
ATOM 525 N N . TRP A 1 69 ? 3.734 -7.233 6.328 1.00 96.44 69 TRP A N 1
ATOM 526 C CA . TRP A 1 69 ? 2.846 -7.954 5.417 1.00 96.44 69 TRP A CA 1
ATOM 527 C C . TRP A 1 69 ? 2.071 -9.060 6.140 1.00 96.44 69 TRP A C 1
ATOM 529 O O . TRP A 1 69 ? 0.845 -9.089 6.103 1.00 96.44 69 TRP A O 1
ATOM 539 N N . GLU A 1 70 ? 2.781 -9.894 6.902 1.00 96.75 70 GLU A N 1
ATOM 540 C CA . GLU A 1 70 ? 2.182 -10.982 7.679 1.00 96.75 70 GLU A CA 1
ATOM 541 C C . GLU A 1 70 ? 1.153 -10.500 8.699 1.00 96.75 70 GLU A C 1
ATOM 543 O O . GLU A 1 70 ? 0.058 -11.056 8.800 1.00 96.75 70 GLU A O 1
ATOM 548 N N . TYR A 1 71 ? 1.463 -9.422 9.425 1.00 96.81 71 TYR A N 1
ATOM 549 C CA . TYR A 1 71 ? 0.497 -8.848 10.353 1.00 96.81 71 TYR A CA 1
ATOM 550 C C . TYR A 1 71 ? -0.740 -8.329 9.610 1.00 96.81 71 TYR A C 1
ATOM 552 O O . TYR A 1 71 ? -1.863 -8.553 10.059 1.00 96.81 71 TYR A O 1
ATOM 560 N N . PHE A 1 72 ? -0.554 -7.653 8.471 1.00 97.00 72 PHE A N 1
ATOM 561 C CA . PHE A 1 72 ? -1.663 -7.118 7.687 1.00 97.00 72 PHE A CA 1
ATOM 562 C C . PHE A 1 72 ? -2.574 -8.232 7.153 1.00 97.00 72 PHE A C 1
ATOM 564 O O . PHE A 1 72 ? -3.786 -8.144 7.344 1.00 97.00 72 PHE A O 1
ATOM 571 N N . LYS A 1 73 ? -2.016 -9.313 6.585 1.00 97.75 73 LYS A N 1
ATOM 572 C CA . LYS A 1 73 ? -2.783 -10.505 6.175 1.00 97.75 73 LYS A CA 1
ATOM 573 C C . LYS A 1 73 ? -3.581 -11.082 7.341 1.00 97.75 73 LYS A C 1
ATOM 575 O O . LYS A 1 73 ? -4.794 -11.258 7.240 1.00 97.75 73 LYS A O 1
ATOM 580 N N . ALA A 1 74 ? -2.924 -11.298 8.483 1.00 97.19 74 ALA A N 1
ATOM 581 C CA . ALA A 1 74 ? -3.577 -11.824 9.678 1.00 97.19 74 ALA A CA 1
ATOM 582 C C . ALA A 1 74 ? -4.699 -10.902 10.184 1.00 97.19 74 ALA A C 1
ATOM 584 O O . ALA A 1 74 ? -5.749 -11.384 10.607 1.00 97.19 74 ALA A O 1
ATOM 585 N N . PHE A 1 75 ? -4.502 -9.581 10.132 1.00 97.00 75 PHE A N 1
ATOM 586 C CA . PHE A 1 75 ? -5.535 -8.602 10.460 1.00 97.00 75 PHE A CA 1
ATOM 587 C C . PHE A 1 75 ? -6.724 -8.695 9.500 1.00 97.00 75 PHE A C 1
ATOM 589 O O . PHE A 1 75 ? -7.861 -8.736 9.971 1.00 97.00 75 PHE A O 1
ATOM 596 N N . VAL A 1 76 ? -6.478 -8.761 8.187 1.00 97.12 76 VAL A N 1
ATOM 597 C CA . VAL A 1 76 ? -7.525 -8.885 7.164 1.00 97.12 76 VAL A CA 1
ATOM 598 C C . VAL A 1 76 ? -8.349 -10.151 7.392 1.00 97.12 76 VAL A C 1
ATOM 600 O O . VAL A 1 76 ? -9.564 -10.062 7.569 1.00 97.12 76 VAL A O 1
ATOM 603 N N . VAL A 1 77 ? -7.694 -11.309 7.503 1.00 97.12 77 VAL A N 1
ATOM 604 C CA . VAL A 1 77 ? -8.372 -12.587 7.760 1.00 97.12 77 VAL A CA 1
ATOM 605 C C . VAL A 1 77 ? -9.199 -12.503 9.044 1.00 97.12 77 VAL A C 1
ATOM 607 O O . VAL A 1 77 ? -10.418 -12.626 9.008 1.00 97.12 77 VAL A O 1
ATOM 610 N N . LYS A 1 78 ? -8.583 -12.154 10.181 1.00 96.06 78 LYS A N 1
ATOM 611 C CA . LYS A 1 78 ? -9.287 -12.080 11.478 1.00 96.06 78 LYS A CA 1
ATOM 612 C C . LYS A 1 78 ? -10.439 -11.072 11.519 1.00 96.06 78 LYS A C 1
ATOM 614 O O . LYS A 1 78 ? -11.271 -11.158 12.424 1.00 96.06 78 LYS A O 1
ATOM 619 N N . THR A 1 79 ? -10.444 -10.068 10.645 1.00 96.06 79 THR A N 1
ATOM 620 C CA . THR A 1 79 ? -11.478 -9.025 10.634 1.00 96.06 79 THR A CA 1
ATOM 621 C C . THR A 1 79 ? -12.674 -9.433 9.783 1.00 96.06 79 THR A C 1
ATOM 623 O O . THR A 1 79 ? -13.799 -9.156 10.187 1.00 96.06 79 THR A O 1
ATOM 626 N N . TRP A 1 80 ? -12.461 -10.121 8.659 1.00 96.50 80 TRP A N 1
ATOM 627 C CA . TRP A 1 80 ? -13.517 -10.383 7.673 1.00 96.50 80 TRP A CA 1
ATOM 628 C C . TRP A 1 80 ? -13.853 -11.863 7.443 1.00 96.50 80 TRP A C 1
ATOM 630 O O . TRP A 1 80 ? -14.827 -12.133 6.749 1.00 96.50 80 TRP A O 1
ATOM 640 N N . ASP A 1 81 ? -13.155 -12.808 8.081 1.00 96.88 81 ASP A N 1
ATOM 641 C CA . ASP A 1 81 ? -13.416 -14.253 7.932 1.00 96.88 81 ASP A CA 1
ATOM 642 C C . ASP A 1 81 ? -14.860 -14.637 8.261 1.00 96.88 81 ASP A C 1
ATOM 644 O O . ASP A 1 81 ? -15.551 -15.246 7.453 1.00 96.88 81 ASP A O 1
ATOM 648 N N . HIS A 1 82 ? -15.384 -14.137 9.380 1.00 95.69 82 HIS A N 1
ATOM 649 C CA . HIS A 1 82 ? -16.777 -14.362 9.773 1.00 95.69 82 HIS A CA 1
ATOM 650 C C . HIS A 1 82 ? -17.817 -13.747 8.816 1.00 95.69 82 HIS A C 1
ATOM 652 O O . HIS A 1 82 ? -18.990 -14.107 8.883 1.00 95.69 82 HIS A O 1
ATOM 658 N N . LYS A 1 83 ? -17.420 -12.789 7.967 1.00 95.88 83 LYS A N 1
ATOM 659 C CA . LYS A 1 83 ? -18.283 -12.217 6.922 1.00 95.88 83 LYS A CA 1
ATOM 660 C C . LYS A 1 83 ? -18.183 -12.991 5.614 1.00 95.88 83 LYS A C 1
ATOM 662 O O . LYS A 1 83 ? -19.101 -12.909 4.806 1.00 95.88 83 LYS A O 1
ATOM 667 N N . GLY A 1 84 ? -17.071 -13.694 5.396 1.00 95.69 84 GLY A N 1
ATOM 668 C CA . GLY A 1 84 ? -16.767 -14.356 4.135 1.00 95.69 84 GLY A CA 1
ATOM 669 C C . GLY A 1 84 ? -16.603 -13.382 2.969 1.00 95.69 84 GLY A C 1
ATOM 670 O O . GLY A 1 84 ? -16.801 -13.786 1.836 1.00 95.69 84 GLY A O 1
ATOM 671 N N . CYS A 1 85 ? -16.307 -12.096 3.207 1.00 95.81 85 CYS A N 1
ATOM 672 C CA . CYS A 1 85 ? -16.006 -11.131 2.145 1.00 95.81 85 CYS A CA 1
ATOM 673 C C . CYS A 1 85 ? -15.378 -9.836 2.689 1.00 95.81 85 CYS A C 1
ATOM 675 O O . CYS A 1 85 ? -15.783 -9.314 3.733 1.00 95.81 85 CYS A O 1
ATOM 677 N N . LEU A 1 86 ? -14.453 -9.237 1.926 1.00 95.25 86 LEU A N 1
ATOM 678 C CA . LEU A 1 86 ? -13.857 -7.934 2.253 1.00 95.25 86 LEU A CA 1
ATOM 679 C C . LEU A 1 86 ? -14.827 -6.751 2.136 1.00 95.25 86 LEU A C 1
ATOM 681 O O . LEU A 1 86 ? -14.518 -5.676 2.653 1.00 95.25 86 LEU A O 1
ATOM 685 N N . CYS A 1 87 ? -15.999 -6.911 1.509 1.00 94.75 87 CYS A N 1
ATOM 686 C CA . CYS A 1 87 ? -17.038 -5.872 1.504 1.00 94.75 87 CYS A CA 1
ATOM 687 C C . CYS A 1 87 ? -17.700 -5.672 2.879 1.00 94.75 87 CYS A C 1
ATOM 689 O O . CYS A 1 87 ? -18.431 -4.701 3.077 1.00 94.75 87 CYS A O 1
ATOM 691 N N . GLY A 1 88 ? -17.414 -6.556 3.844 1.00 94.25 88 GLY A N 1
ATOM 692 C CA . GLY A 1 88 ? -17.903 -6.455 5.218 1.00 94.25 88 GLY A CA 1
ATOM 693 C C . GLY A 1 88 ? -19.325 -6.969 5.427 1.00 94.25 88 GLY A C 1
ATOM 694 O O . GLY A 1 88 ? -19.867 -6.770 6.513 1.00 94.25 88 GLY A O 1
ATOM 695 N N . LYS A 1 89 ? -19.913 -7.622 4.419 1.00 95.19 89 LYS A N 1
ATOM 696 C CA . LYS A 1 89 ? -21.275 -8.160 4.444 1.00 95.19 89 LYS A CA 1
ATOM 697 C C . LYS A 1 89 ? -21.277 -9.662 4.181 1.00 95.19 89 LYS A C 1
ATOM 699 O O . LYS A 1 89 ? -20.502 -10.126 3.348 1.00 95.19 89 LYS A O 1
ATOM 704 N N . THR A 1 90 ? -22.169 -10.389 4.846 1.00 96.38 90 THR A N 1
ATOM 705 C CA . THR A 1 90 ? -22.546 -11.757 4.457 1.00 96.38 90 THR A CA 1
ATOM 706 C C . THR A 1 90 ? -23.492 -11.739 3.250 1.00 96.38 90 THR A C 1
ATOM 708 O O . THR A 1 90 ? -23.977 -10.680 2.840 1.00 96.38 90 THR A O 1
ATOM 711 N N . VAL A 1 91 ? -23.789 -12.913 2.684 1.00 94.88 91 VAL A N 1
ATOM 712 C CA . VAL A 1 91 ? -24.791 -13.058 1.611 1.00 94.88 91 VAL A CA 1
ATOM 713 C C . VAL A 1 91 ? -26.159 -12.535 2.065 1.00 94.88 91 VAL A C 1
ATOM 715 O O . VAL A 1 91 ? -26.777 -11.741 1.358 1.00 94.88 91 VAL A O 1
ATOM 718 N N . ASP A 1 92 ? -26.569 -12.863 3.292 1.00 96.00 92 ASP A N 1
ATOM 719 C CA . ASP A 1 92 ? -27.838 -12.405 3.879 1.00 96.00 92 ASP A CA 1
ATOM 720 C C . ASP A 1 92 ? -27.881 -10.883 4.112 1.00 96.00 92 ASP A C 1
ATOM 722 O O . ASP A 1 92 ? -28.939 -10.260 4.052 1.00 96.00 92 ASP A O 1
ATOM 726 N N . GLU A 1 93 ? -26.723 -10.255 4.339 1.00 95.38 93 GLU A N 1
ATOM 727 C CA . GLU A 1 93 ? -26.577 -8.796 4.464 1.00 95.38 93 GLU A CA 1
ATOM 728 C C . GLU A 1 93 ? -26.476 -8.085 3.095 1.00 95.38 93 GLU A C 1
ATOM 730 O O . GLU A 1 93 ? -26.343 -6.854 3.031 1.00 95.38 93 GLU A O 1
ATOM 735 N N . GLY A 1 94 ? -26.539 -8.842 1.992 1.00 93.44 94 GLY A N 1
ATOM 736 C CA . GLY A 1 94 ? -26.562 -8.338 0.620 1.00 93.44 94 GLY A CA 1
ATOM 737 C C . GLY A 1 94 ? -25.215 -8.359 -0.111 1.00 93.44 94 GLY A C 1
ATOM 738 O O . GLY A 1 94 ? -25.026 -7.573 -1.042 1.00 93.44 94 GLY A O 1
ATOM 739 N N . CYS A 1 95 ? -24.263 -9.206 0.294 1.00 95.69 95 CYS A N 1
ATOM 740 C CA . CYS A 1 95 ? -23.112 -9.541 -0.553 1.00 95.69 95 CYS A CA 1
ATOM 741 C C . CYS A 1 95 ? -23.568 -10.474 -1.687 1.00 95.69 95 CYS A C 1
ATOM 743 O O . CYS A 1 95 ? -24.104 -11.546 -1.429 1.00 95.69 95 CYS A O 1
ATOM 745 N N . PHE A 1 96 ? -23.366 -10.064 -2.940 1.00 93.06 96 PHE A N 1
ATOM 746 C CA . PHE A 1 96 ? -23.835 -10.803 -4.121 1.00 93.06 96 PHE A CA 1
ATOM 747 C C . PHE A 1 96 ? -22.704 -11.406 -4.969 1.00 93.06 96 PHE A C 1
ATOM 749 O O . PHE A 1 96 ? -22.982 -12.063 -5.967 1.00 93.06 96 PHE A O 1
ATOM 756 N N . ASP A 1 97 ? -21.446 -11.169 -4.600 1.00 92.06 97 ASP A N 1
ATOM 757 C CA . ASP A 1 97 ? -20.266 -11.645 -5.326 1.00 92.06 97 ASP A CA 1
ATOM 758 C C . ASP A 1 97 ? -19.134 -11.928 -4.332 1.00 92.06 97 ASP A C 1
ATOM 760 O O . ASP A 1 97 ? -18.279 -11.089 -4.067 1.00 92.06 97 ASP A O 1
ATOM 764 N N . THR A 1 98 ? -19.192 -13.075 -3.664 1.00 93.56 98 THR A N 1
ATOM 765 C CA . THR A 1 98 ? -18.292 -13.391 -2.552 1.00 93.56 98 THR A CA 1
ATOM 766 C C . THR A 1 98 ? -16.834 -13.512 -3.008 1.00 93.56 98 THR A C 1
ATOM 768 O O . THR A 1 98 ? -16.447 -14.477 -3.655 1.00 93.56 98 THR A O 1
ATOM 771 N N . GLN A 1 99 ? -16.008 -12.552 -2.585 1.00 91.75 99 GLN A N 1
ATOM 772 C CA . GLN A 1 99 ? -14.552 -12.545 -2.777 1.00 91.75 99 GLN A CA 1
ATOM 773 C C . GLN A 1 99 ? -13.848 -13.035 -1.491 1.00 91.75 99 GLN A C 1
ATOM 775 O O . GLN A 1 99 ? -13.453 -12.217 -0.649 1.00 91.75 99 GLN A O 1
ATOM 780 N N . TRP A 1 100 ? -13.771 -14.361 -1.283 1.00 95.00 100 TRP A N 1
ATOM 781 C CA . TRP A 1 100 ? -13.104 -14.982 -0.123 1.00 95.00 100 TRP A CA 1
ATOM 782 C C . TRP A 1 100 ? -12.602 -16.416 -0.395 1.00 95.00 100 TRP A C 1
ATOM 784 O O . TRP A 1 100 ? -13.332 -17.184 -1.023 1.00 95.00 100 TRP A O 1
ATOM 794 N N . PRO A 1 101 ? -11.431 -16.826 0.140 1.00 94.69 101 PRO A N 1
ATOM 795 C CA . PRO A 1 101 ? -10.440 -16.002 0.844 1.00 94.69 101 PRO A CA 1
ATOM 796 C C . PRO A 1 101 ? -9.805 -14.950 -0.084 1.00 94.69 101 PRO A C 1
ATOM 798 O O . PRO A 1 101 ? -9.856 -15.113 -1.301 1.00 94.69 101 PRO A O 1
ATOM 801 N N . PRO A 1 102 ? -9.239 -13.851 0.451 1.00 94.94 102 PRO A N 1
ATOM 802 C CA . PRO A 1 102 ? -8.528 -12.886 -0.376 1.00 94.94 102 PRO A CA 1
ATOM 803 C C . PRO A 1 102 ? -7.305 -13.536 -1.018 1.00 94.94 102 PRO A C 1
ATOM 805 O O . PRO A 1 102 ? -6.527 -14.191 -0.322 1.00 94.94 102 PRO A O 1
ATOM 808 N N . ASP A 1 103 ? -7.119 -13.301 -2.312 1.00 95.12 103 ASP A N 1
ATOM 809 C CA . ASP A 1 103 ? -5.886 -13.653 -3.006 1.00 95.12 103 ASP A CA 1
ATOM 810 C C . ASP A 1 103 ? -4.822 -12.604 -2.659 1.00 95.12 103 ASP A C 1
ATOM 812 O O . ASP A 1 103 ? -4.888 -11.439 -3.069 1.00 95.12 103 ASP A O 1
ATOM 816 N N . PHE A 1 104 ? -3.903 -12.982 -1.773 1.00 95.06 104 PHE A N 1
ATOM 817 C CA . PHE A 1 104 ? -2.863 -12.086 -1.277 1.00 95.06 104 PHE A CA 1
ATOM 818 C C . PHE A 1 104 ? -1.675 -12.009 -2.245 1.00 95.06 104 PHE A C 1
ATOM 820 O O . PHE A 1 104 ? -0.903 -11.048 -2.192 1.00 95.06 104 PHE A O 1
ATOM 827 N N . GLU A 1 105 ? -1.541 -13.004 -3.116 1.00 91.62 105 GLU A N 1
ATOM 828 C CA . GLU A 1 105 ? -0.470 -13.171 -4.085 1.00 91.62 105 GLU A CA 1
ATOM 829 C C . GLU A 1 105 ? -0.805 -12.474 -5.408 1.00 91.62 105 GLU A C 1
ATOM 831 O O . GLU A 1 105 ? 0.030 -11.726 -5.920 1.00 91.62 105 GLU A O 1
ATOM 836 N N . ASP A 1 106 ? -2.025 -12.665 -5.915 1.00 91.06 106 ASP A N 1
ATOM 837 C CA . ASP A 1 106 ? -2.558 -12.003 -7.104 1.00 91.06 106 ASP A CA 1
ATOM 838 C C . ASP A 1 106 ? -3.905 -11.330 -6.799 1.00 91.06 106 ASP A C 1
ATOM 840 O O . ASP A 1 106 ? -4.982 -11.869 -7.069 1.00 91.06 106 ASP A O 1
ATOM 844 N N . PRO A 1 107 ? -3.889 -10.091 -6.281 1.00 92.44 107 PRO A N 1
ATOM 845 C CA . PRO A 1 107 ? -5.123 -9.407 -5.946 1.00 92.44 107 PRO A CA 1
ATOM 846 C C . PRO A 1 107 ? -5.985 -9.065 -7.168 1.00 92.44 107 PRO A C 1
ATOM 848 O O . PRO A 1 107 ? -7.141 -8.689 -6.985 1.00 92.44 107 PRO A O 1
ATOM 851 N N . THR A 1 108 ? -5.475 -9.181 -8.402 1.00 89.25 108 THR A N 1
ATOM 852 C CA . THR A 1 108 ? -6.234 -8.822 -9.613 1.00 89.25 108 THR A CA 1
ATOM 853 C C . THR A 1 108 ? -7.369 -9.790 -9.925 1.00 89.25 108 THR A C 1
ATOM 855 O O . THR A 1 108 ? -8.325 -9.410 -10.605 1.00 89.25 108 THR A O 1
ATOM 858 N N . THR A 1 109 ? -7.312 -10.998 -9.361 1.00 89.94 109 THR A N 1
ATOM 859 C CA . THR A 1 109 ? -8.390 -11.991 -9.413 1.00 89.94 109 THR A CA 1
ATOM 860 C C . THR A 1 109 ? -9.607 -11.559 -8.588 1.00 89.94 109 THR A C 1
ATOM 862 O O . THR A 1 109 ? -10.731 -11.965 -8.884 1.00 89.94 109 THR A O 1
ATOM 865 N N . MET A 1 110 ? -9.414 -10.673 -7.601 1.00 91.94 110 MET A N 1
ATOM 866 C CA . MET A 1 110 ? -10.487 -10.135 -6.767 1.00 91.94 110 MET A CA 1
ATOM 867 C C . MET A 1 110 ? -11.176 -8.950 -7.449 1.00 91.94 110 MET A C 1
ATOM 869 O O . MET A 1 110 ? -10.769 -7.788 -7.309 1.00 91.94 110 MET A O 1
ATOM 873 N N . LEU A 1 111 ? -12.254 -9.230 -8.174 1.00 89.75 111 LEU A N 1
ATOM 874 C CA . LEU A 1 111 ? -12.986 -8.222 -8.934 1.00 89.75 111 LEU A CA 1
ATOM 875 C C . LEU A 1 111 ? -14.024 -7.517 -8.054 1.00 89.75 111 LEU A C 1
ATOM 877 O O . LEU A 1 111 ? -15.024 -8.092 -7.639 1.00 89.75 111 LEU A O 1
ATOM 881 N N . TYR A 1 112 ? -13.804 -6.229 -7.796 1.00 88.38 112 TYR A N 1
ATOM 882 C CA . TYR A 1 112 ? -14.749 -5.392 -7.059 1.00 88.38 112 TYR A CA 1
ATOM 883 C C . TYR A 1 112 ? -15.480 -4.434 -7.996 1.00 88.38 112 TYR A C 1
ATOM 885 O O . TYR A 1 112 ? -14.878 -3.741 -8.820 1.00 88.38 112 TYR A O 1
ATOM 893 N N . THR A 1 113 ? -16.802 -4.370 -7.850 1.00 88.50 113 THR A N 1
ATOM 894 C CA . THR A 1 113 ? -17.663 -3.441 -8.593 1.00 88.50 113 THR A CA 1
ATOM 895 C C . THR A 1 113 ? -18.034 -2.249 -7.714 1.00 88.50 113 THR A C 1
ATOM 897 O O . THR A 1 113 ? -17.875 -2.277 -6.499 1.00 88.50 113 THR A O 1
ATOM 900 N N . ARG A 1 114 ? -18.597 -1.179 -8.292 1.00 86.44 114 ARG A N 1
ATOM 901 C CA . ARG A 1 114 ? -19.003 0.003 -7.503 1.00 86.44 114 ARG A CA 1
ATOM 902 C C . ARG A 1 114 ? -20.018 -0.314 -6.396 1.00 86.44 114 ARG A C 1
ATOM 904 O O . ARG A 1 114 ? -20.029 0.381 -5.385 1.00 86.44 114 ARG A O 1
ATOM 911 N N . SER A 1 115 ? -20.868 -1.320 -6.592 1.00 88.12 115 SER A N 1
ATOM 912 C CA . SER A 1 115 ? -21.855 -1.783 -5.607 1.00 88.12 115 SER A CA 1
ATOM 913 C C . SER A 1 115 ? -21.303 -2.844 -4.649 1.00 88.12 115 SER A C 1
ATOM 915 O O . SER A 1 115 ? -21.936 -3.125 -3.634 1.00 88.12 115 SER A O 1
ATOM 917 N N . HIS A 1 116 ? -20.124 -3.396 -4.936 1.00 92.62 116 HIS A N 1
ATOM 918 C CA . HIS A 1 116 ? -19.438 -4.397 -4.132 1.00 92.62 116 HIS A CA 1
ATOM 919 C C . HIS A 1 116 ? -17.972 -3.989 -3.977 1.00 92.62 116 HIS A C 1
ATOM 921 O O . HIS A 1 116 ? -17.100 -4.510 -4.661 1.00 92.62 116 HIS A O 1
ATOM 927 N N . MET A 1 117 ? -17.715 -2.992 -3.127 1.00 93.31 117 MET A N 1
ATOM 928 C CA . MET A 1 117 ? -16.362 -2.514 -2.823 1.00 93.31 117 MET A CA 1
ATOM 929 C C . MET A 1 117 ? -15.894 -3.086 -1.483 1.00 93.31 117 MET A C 1
ATOM 931 O O . MET A 1 117 ? -16.708 -3.199 -0.560 1.00 93.31 117 MET A O 1
ATOM 935 N N . PRO A 1 118 ? -14.593 -3.379 -1.319 1.00 94.44 118 PRO A N 1
ATOM 936 C CA . PRO A 1 118 ? -14.067 -3.782 -0.030 1.00 94.44 118 PRO A CA 1
ATOM 937 C C . PRO A 1 118 ? -14.156 -2.606 0.949 1.00 94.44 118 PRO A C 1
ATOM 939 O O . PRO A 1 118 ? -13.985 -1.448 0.561 1.00 94.44 118 PRO A O 1
ATOM 942 N N . VAL A 1 119 ? -14.355 -2.883 2.241 1.00 93.56 119 VAL A N 1
ATOM 943 C CA . VAL A 1 119 ? -14.350 -1.853 3.300 1.00 93.56 119 VAL A CA 1
ATOM 944 C C . VAL A 1 119 ? -13.042 -1.056 3.269 1.00 93.56 119 VAL A C 1
ATOM 946 O O . VAL A 1 119 ? -13.027 0.162 3.448 1.00 93.56 119 VAL A O 1
ATOM 949 N N . LEU A 1 120 ? -11.941 -1.736 2.948 1.00 94.69 120 LEU A N 1
ATOM 950 C CA . LEU A 1 120 ? -10.617 -1.137 2.834 1.00 94.69 120 LEU A CA 1
ATOM 951 C C . LEU A 1 120 ? -10.483 -0.133 1.674 1.00 94.69 120 LEU A C 1
ATOM 953 O O . LEU A 1 120 ? -9.575 0.697 1.712 1.00 94.69 120 LEU A O 1
ATOM 957 N N . ALA A 1 121 ? -11.405 -0.098 0.703 1.00 93.00 121 ALA A N 1
ATOM 958 C CA . ALA A 1 121 ? -11.367 0.884 -0.386 1.00 93.00 121 ALA A CA 1
ATOM 959 C C . ALA A 1 121 ? -11.477 2.330 0.122 1.00 93.00 121 ALA A C 1
ATOM 961 O O . ALA A 1 121 ? -10.961 3.262 -0.505 1.00 93.00 121 ALA A O 1
ATOM 962 N N . PHE A 1 122 ? -12.116 2.519 1.282 1.00 89.81 122 PHE A N 1
ATOM 963 C CA . PHE A 1 122 ? -12.264 3.814 1.944 1.00 89.81 122 PHE A CA 1
ATOM 964 C C . PHE A 1 122 ? -11.012 4.254 2.716 1.00 89.81 122 PHE A C 1
ATOM 966 O O . PHE A 1 122 ? -10.948 5.398 3.170 1.00 89.81 122 PHE A O 1
ATOM 973 N N . VAL A 1 123 ? -9.996 3.393 2.826 1.00 93.19 123 VAL A N 1
ATOM 974 C CA . VAL A 1 123 ? -8.687 3.750 3.380 1.00 93.19 123 VAL A CA 1
ATOM 975 C C . VAL A 1 123 ? -7.961 4.652 2.383 1.00 93.19 123 VAL A C 1
ATOM 977 O O . VAL A 1 123 ? -7.573 4.221 1.295 1.00 93.19 123 VAL A O 1
ATOM 980 N N . LYS A 1 124 ? -7.788 5.924 2.755 1.00 89.62 124 LYS A N 1
ATOM 981 C CA . LYS A 1 124 ? -7.140 6.960 1.939 1.00 89.62 124 LYS A CA 1
ATOM 982 C C . LYS A 1 124 ? -5.832 7.366 2.597 1.00 89.62 124 LYS A C 1
ATOM 984 O O . LYS A 1 124 ? -5.819 8.110 3.572 1.00 89.62 124 LYS A O 1
ATOM 989 N N . VAL A 1 125 ? -4.726 6.868 2.057 1.00 90.12 125 VAL A N 1
ATOM 990 C CA . VAL A 1 125 ? -3.408 6.973 2.696 1.00 90.12 125 VAL A CA 1
ATOM 991 C C . VAL A 1 125 ? -2.311 7.297 1.704 1.00 90.12 125 VAL A C 1
ATOM 993 O O . VAL A 1 125 ? -2.437 7.058 0.500 1.00 90.12 125 VAL A O 1
ATOM 996 N N . ARG A 1 126 ? -1.195 7.797 2.229 1.00 91.62 126 ARG A N 1
ATOM 997 C CA . ARG A 1 126 ? 0.058 7.811 1.479 1.00 91.62 126 ARG A CA 1
ATOM 998 C C . ARG A 1 126 ? 0.726 6.449 1.542 1.00 91.62 126 ARG A C 1
ATOM 1000 O O . ARG A 1 126 ? 0.689 5.796 2.585 1.00 91.62 126 ARG A O 1
ATOM 1007 N N . ILE A 1 127 ? 1.324 6.023 0.431 1.00 93.38 127 ILE A N 1
ATOM 1008 C CA . ILE A 1 127 ? 2.120 4.794 0.413 1.00 93.38 127 ILE A CA 1
ATOM 1009 C C . ILE A 1 127 ? 3.308 4.987 1.366 1.00 93.38 127 ILE A C 1
ATOM 1011 O O . ILE A 1 127 ? 4.065 5.946 1.203 1.00 93.38 127 ILE A O 1
ATOM 1015 N N . PRO A 1 128 ? 3.490 4.108 2.367 1.00 92.56 128 PRO A N 1
ATOM 1016 C CA . PRO A 1 128 ? 4.618 4.202 3.280 1.00 92.56 128 PRO A CA 1
ATOM 1017 C C . PRO A 1 128 ? 5.967 4.166 2.559 1.00 92.56 128 PRO A C 1
ATOM 1019 O O . PRO A 1 128 ? 6.223 3.249 1.783 1.00 92.56 128 PRO A O 1
ATOM 1022 N N . ILE A 1 129 ? 6.885 5.074 2.911 1.00 91.75 129 ILE A N 1
ATOM 1023 C CA . ILE A 1 129 ? 8.245 5.116 2.335 1.00 91.75 129 ILE A CA 1
ATOM 1024 C C . ILE A 1 129 ? 8.978 3.772 2.493 1.00 91.75 129 ILE A C 1
ATOM 1026 O O . ILE A 1 129 ? 9.733 3.373 1.612 1.00 91.75 129 ILE A O 1
ATOM 1030 N N . LYS A 1 130 ? 8.717 3.024 3.575 1.00 91.50 130 LYS A N 1
ATOM 1031 C CA . LYS A 1 130 ? 9.291 1.681 3.789 1.00 91.50 130 LYS A CA 1
ATOM 1032 C C . LYS A 1 130 ? 8.921 0.660 2.698 1.00 91.50 130 LYS A C 1
ATOM 1034 O O . LYS A 1 130 ? 9.604 -0.350 2.579 1.00 91.50 130 LYS A O 1
ATOM 1039 N N . LEU A 1 131 ? 7.848 0.903 1.940 1.00 93.12 131 LEU A N 1
ATOM 1040 C CA . LEU A 1 131 ? 7.419 0.079 0.804 1.00 93.12 131 LEU A CA 1
ATOM 1041 C C . LEU A 1 131 ? 7.934 0.615 -0.542 1.00 93.12 131 LEU A C 1
ATOM 1043 O O . LEU A 1 131 ? 7.761 -0.053 -1.551 1.00 93.12 131 LEU A O 1
ATOM 1047 N N . LEU A 1 132 ? 8.565 1.796 -0.560 1.00 91.75 132 LEU A N 1
ATOM 1048 C CA . LEU A 1 132 ? 9.098 2.463 -1.756 1.00 91.75 132 LEU A CA 1
ATOM 1049 C C . LEU A 1 132 ? 10.626 2.373 -1.873 1.00 91.75 132 LEU A C 1
ATOM 1051 O O . LEU A 1 132 ? 11.208 3.011 -2.741 1.00 91.75 132 LEU A O 1
ATOM 1055 N N . ARG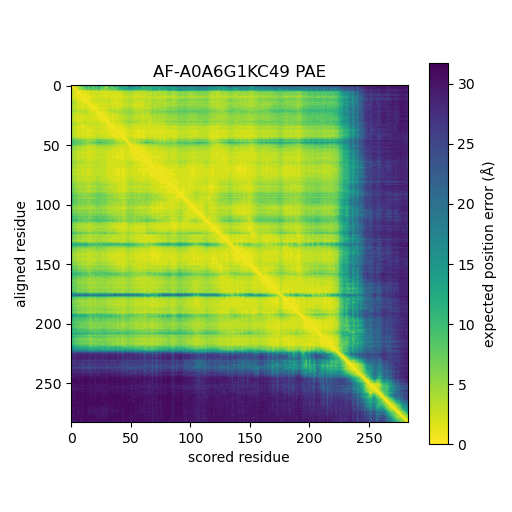 A 1 133 ? 11.292 1.620 -0.997 1.00 87.25 133 ARG A N 1
ATOM 1056 C CA . ARG A 1 133 ? 12.747 1.402 -1.037 1.00 87.25 133 ARG A CA 1
ATOM 1057 C C . ARG A 1 133 ? 13.039 -0.066 -1.298 1.00 87.25 133 ARG A C 1
ATOM 1059 O O . ARG A 1 133 ? 12.206 -0.897 -0.936 1.00 87.25 133 ARG A O 1
ATOM 1066 N N . GLY A 1 134 ? 14.213 -0.397 -1.831 1.00 82.25 134 GLY A N 1
ATOM 1067 C CA . GLY A 1 134 ? 14.716 -1.767 -1.846 1.00 82.25 134 GLY A CA 1
ATOM 1068 C C . GLY A 1 134 ? 15.118 -2.286 -0.451 1.00 82.25 134 GLY A C 1
ATOM 1069 O O . GLY A 1 134 ? 15.065 -1.557 0.550 1.00 82.25 134 GLY A O 1
ATOM 1070 N N . PRO A 1 135 ? 15.437 -3.585 -0.312 1.00 86.44 135 PRO A N 1
ATOM 1071 C CA . PRO A 1 135 ? 15.366 -4.615 -1.349 1.00 86.44 135 PRO A CA 1
ATOM 1072 C C . PRO A 1 135 ? 13.918 -5.038 -1.675 1.00 86.44 135 PRO A C 1
ATOM 1074 O O . PRO A 1 135 ? 13.083 -5.182 -0.780 1.00 86.44 135 PRO A O 1
ATOM 1077 N N . TRP A 1 136 ? 13.642 -5.285 -2.959 1.00 89.19 136 TRP A N 1
ATOM 1078 C CA . TRP A 1 136 ? 12.339 -5.710 -3.502 1.00 89.19 136 TRP A CA 1
ATOM 1079 C C . TRP A 1 136 ? 12.064 -7.199 -3.259 1.00 89.19 136 TRP A C 1
ATOM 1081 O O . TRP A 1 136 ? 12.095 -8.011 -4.179 1.00 89.19 136 TRP A O 1
ATOM 1091 N N . ALA A 1 137 ? 11.878 -7.575 -1.995 1.00 90.94 137 ALA A N 1
ATOM 1092 C CA . ALA A 1 137 ? 11.428 -8.919 -1.636 1.00 90.94 137 ALA A CA 1
ATOM 1093 C C . ALA A 1 137 ? 9.965 -9.138 -2.058 1.00 90.94 137 ALA A C 1
ATOM 1095 O O . ALA A 1 137 ? 9.176 -8.190 -2.027 1.00 90.94 137 ALA A O 1
ATOM 1096 N N . THR A 1 138 ? 9.601 -10.380 -2.379 1.00 91.94 138 THR A N 1
ATOM 1097 C CA . THR A 1 138 ? 8.248 -10.779 -2.806 1.00 91.94 138 THR A CA 1
ATOM 1098 C C . THR A 1 138 ? 7.171 -10.261 -1.855 1.00 91.94 138 THR A C 1
ATOM 1100 O O . THR A 1 138 ? 6.260 -9.564 -2.283 1.00 91.94 138 THR A O 1
ATOM 1103 N N . ASP A 1 139 ? 7.349 -10.448 -0.547 1.00 93.19 139 ASP A N 1
ATOM 1104 C CA . ASP A 1 139 ? 6.426 -10.005 0.503 1.00 93.19 139 ASP A CA 1
ATOM 1105 C C . ASP A 1 139 ? 6.149 -8.494 0.444 1.00 93.19 139 ASP A C 1
ATOM 1107 O O . ASP A 1 139 ? 5.054 -8.022 0.743 1.00 93.19 139 ASP A O 1
ATOM 1111 N N . ARG A 1 140 ? 7.161 -7.701 0.068 1.00 92.81 140 ARG A N 1
ATOM 1112 C CA . ARG A 1 140 ? 7.042 -6.243 -0.051 1.00 92.81 140 ARG A CA 1
ATOM 1113 C C . ARG A 1 140 ? 6.250 -5.864 -1.292 1.00 92.81 140 ARG A C 1
ATOM 1115 O O . ARG A 1 140 ? 5.425 -4.956 -1.210 1.00 92.81 140 ARG A O 1
ATOM 1122 N N . ILE A 1 141 ? 6.517 -6.535 -2.411 1.00 94.00 141 ILE A N 1
ATOM 1123 C CA . ILE A 1 141 ? 5.818 -6.315 -3.679 1.00 94.00 141 ILE A CA 1
ATOM 1124 C C . ILE A 1 141 ? 4.354 -6.714 -3.523 1.00 94.00 141 ILE A C 1
ATOM 1126 O O . ILE A 1 141 ? 3.489 -5.899 -3.819 1.00 94.00 141 ILE A O 1
ATOM 1130 N N . GLN A 1 142 ? 4.077 -7.889 -2.954 1.00 95.56 142 GLN A N 1
ATOM 1131 C CA . GLN A 1 142 ? 2.725 -8.352 -2.643 1.00 95.56 142 GLN A CA 1
ATOM 1132 C C . GLN A 1 142 ? 2.000 -7.389 -1.707 1.00 95.56 142 GLN A C 1
ATOM 1134 O O . GLN A 1 142 ? 0.883 -6.972 -2.001 1.00 95.56 142 GLN A O 1
ATOM 1139 N N . PHE A 1 143 ? 2.647 -6.942 -0.622 1.00 96.12 143 PHE A N 1
ATOM 1140 C CA . PHE A 1 143 ? 2.014 -5.982 0.280 1.00 96.12 143 PHE A CA 1
ATOM 1141 C C . PHE A 1 143 ? 1.666 -4.674 -0.441 1.00 96.12 143 PHE A C 1
ATOM 1143 O O . PHE A 1 143 ? 0.567 -4.138 -0.287 1.00 96.12 143 PHE A O 1
ATOM 1150 N N . LEU A 1 144 ? 2.581 -4.159 -1.261 1.00 95.50 144 LEU A N 1
ATOM 1151 C CA . LEU A 1 144 ? 2.346 -2.950 -2.036 1.00 95.50 144 LEU A CA 1
ATOM 1152 C C . LEU A 1 144 ? 1.241 -3.139 -3.084 1.00 95.50 144 LEU A C 1
ATOM 1154 O O . LEU A 1 144 ? 0.361 -2.285 -3.193 1.00 95.50 144 LEU A O 1
ATOM 1158 N N . TRP A 1 145 ? 1.260 -4.248 -3.822 1.00 94.94 145 TRP A N 1
ATOM 1159 C CA . TRP A 1 145 ? 0.270 -4.583 -4.842 1.00 94.94 145 TRP A CA 1
ATOM 1160 C C . TRP A 1 145 ? -1.118 -4.736 -4.228 1.00 94.94 145 TRP A C 1
ATOM 1162 O O . TRP A 1 145 ? -2.062 -4.093 -4.689 1.00 94.94 145 TRP A O 1
ATOM 1172 N N . PHE A 1 146 ? -1.228 -5.475 -3.125 1.00 96.00 146 PHE A N 1
ATOM 1173 C CA . PHE A 1 146 ? -2.477 -5.643 -2.396 1.00 96.00 146 PHE A CA 1
ATOM 1174 C C . PHE A 1 146 ? -3.001 -4.296 -1.899 1.00 96.00 146 PHE A C 1
ATOM 1176 O O . PHE A 1 146 ? -4.143 -3.948 -2.1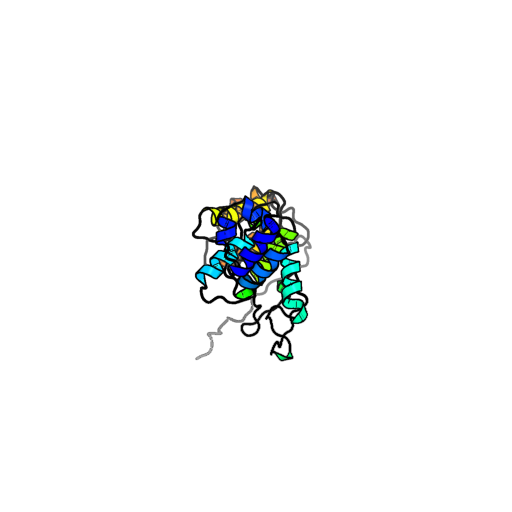87 1.00 96.00 146 PHE A O 1
ATOM 1183 N N . LEU A 1 147 ? -2.166 -3.474 -1.243 1.00 95.56 147 LEU A N 1
ATOM 1184 C CA . LEU A 1 147 ? -2.568 -2.131 -0.807 1.00 95.56 147 LEU A CA 1
ATOM 1185 C C . LEU A 1 147 ? -3.068 -1.276 -1.969 1.00 95.56 147 LEU A C 1
ATOM 1187 O O . LEU A 1 147 ? -4.090 -0.602 -1.827 1.00 95.56 147 LEU A O 1
ATOM 1191 N N . LEU A 1 148 ? -2.370 -1.293 -3.104 1.00 94.62 148 LEU A N 1
ATOM 1192 C CA . LEU A 1 148 ? -2.820 -0.592 -4.297 1.00 94.62 148 LEU A CA 1
ATOM 1193 C C . LEU A 1 148 ? -4.183 -1.137 -4.735 1.00 94.62 148 LEU A C 1
ATOM 1195 O O . LEU A 1 148 ? -5.090 -0.351 -4.971 1.00 94.62 148 LEU A O 1
ATOM 1199 N N . TRP A 1 149 ? -4.388 -2.445 -4.797 1.00 94.12 149 TRP A N 1
ATOM 1200 C CA . TRP A 1 149 ? -5.646 -3.008 -5.282 1.00 94.12 149 TRP A CA 1
ATOM 1201 C C . TRP A 1 149 ? -6.855 -2.685 -4.392 1.00 94.12 149 TRP A C 1
ATOM 1203 O O . TRP A 1 149 ? -7.871 -2.190 -4.874 1.00 94.12 149 TRP A O 1
ATOM 1213 N N . ILE A 1 150 ? -6.730 -2.915 -3.085 1.00 93.44 150 ILE A N 1
ATOM 1214 C CA . ILE A 1 150 ? -7.866 -2.896 -2.150 1.00 93.44 150 ILE A CA 1
ATOM 1215 C C . ILE A 1 150 ? -8.061 -1.571 -1.406 1.00 93.44 150 ILE A C 1
ATOM 1217 O O . ILE A 1 150 ? -9.065 -1.417 -0.714 1.00 93.44 150 ILE A O 1
ATOM 1221 N N . THR A 1 151 ? -7.128 -0.619 -1.512 1.00 94.31 151 THR A N 1
ATOM 1222 C CA . THR A 1 151 ? -7.227 0.698 -0.857 1.00 94.31 151 THR A CA 1
ATOM 1223 C C . THR A 1 151 ? -7.095 1.845 -1.852 1.00 94.31 151 THR A C 1
ATOM 1225 O O . THR A 1 151 ? -6.668 1.676 -2.994 1.00 94.31 151 THR A O 1
ATOM 1228 N N . SER A 1 152 ? -7.386 3.061 -1.392 1.00 91.94 152 SER A N 1
ATOM 1229 C CA . SER A 1 152 ? -7.128 4.297 -2.134 1.00 91.94 152 SER A CA 1
ATOM 1230 C C . SER A 1 152 ? -5.730 4.874 -1.840 1.00 91.94 152 SER A C 1
ATOM 1232 O O . SER A 1 152 ? -5.569 6.096 -1.764 1.00 91.94 152 SER A O 1
ATOM 1234 N N . CYS A 1 153 ? -4.712 4.030 -1.628 1.00 93.25 153 CYS A N 1
ATOM 1235 C CA . CYS A 1 153 ? -3.349 4.497 -1.374 1.00 93.25 153 CYS A CA 1
ATOM 1236 C C . CYS A 1 153 ? -2.707 5.127 -2.621 1.00 93.25 153 CYS A C 1
ATOM 1238 O O . CYS A 1 153 ? -2.973 4.713 -3.751 1.00 93.25 153 CYS A O 1
ATOM 1240 N N . THR A 1 154 ? -1.865 6.141 -2.416 1.00 93.25 154 THR A N 1
ATOM 1241 C CA . THR A 1 154 ? -1.096 6.802 -3.484 1.00 93.25 154 THR A CA 1
ATOM 1242 C C . THR A 1 154 ? 0.218 7.359 -2.952 1.00 93.25 154 THR A C 1
ATOM 1244 O O . THR A 1 154 ? 0.304 7.742 -1.785 1.00 93.25 154 THR A O 1
ATOM 1247 N N . VAL A 1 155 ? 1.237 7.458 -3.800 1.00 91.88 155 VAL A N 1
ATOM 1248 C CA . VAL A 1 155 ? 2.403 8.306 -3.536 1.00 91.88 155 VAL A CA 1
ATOM 1249 C C . VAL A 1 155 ? 1.932 9.747 -3.363 1.00 91.88 155 VAL A C 1
ATOM 1251 O O . VAL A 1 155 ? 1.048 10.217 -4.091 1.00 91.88 155 VAL A O 1
ATOM 1254 N N . ASP A 1 156 ? 2.506 10.444 -2.384 1.00 87.50 156 ASP A N 1
ATOM 1255 C CA . ASP A 1 156 ? 2.359 11.889 -2.293 1.00 87.50 156 ASP A CA 1
ATOM 1256 C C . ASP A 1 156 ? 3.297 12.554 -3.304 1.00 87.50 156 ASP A C 1
ATOM 1258 O O . ASP A 1 156 ? 4.497 12.685 -3.083 1.00 87.50 156 ASP A O 1
ATOM 1262 N N . TRP A 1 157 ? 2.745 12.950 -4.449 1.00 86.75 157 TRP A N 1
ATOM 1263 C CA . TRP A 1 157 ? 3.514 13.607 -5.506 1.00 86.75 157 TRP A CA 1
ATOM 1264 C C . TRP A 1 157 ? 3.862 15.069 -5.197 1.00 86.75 157 TRP A C 1
ATOM 1266 O O . TRP A 1 157 ? 4.683 15.650 -5.915 1.00 86.75 157 TRP A O 1
ATOM 1276 N N . SER A 1 158 ? 3.236 15.660 -4.172 1.00 86.44 158 SER A N 1
ATOM 1277 C CA . SER A 1 158 ? 3.548 17.011 -3.694 1.00 86.44 158 SER A CA 1
ATOM 1278 C C . SER A 1 158 ? 4.702 17.013 -2.690 1.00 86.44 158 SER A C 1
ATOM 1280 O O . SER A 1 158 ? 5.450 17.986 -2.617 1.00 86.44 158 SER A O 1
ATOM 1282 N N . GLU A 1 159 ? 4.896 15.904 -1.974 1.00 87.81 159 GLU A N 1
ATOM 1283 C CA . GLU A 1 159 ? 6.004 15.710 -1.046 1.00 87.81 159 GLU A CA 1
ATOM 1284 C C . GLU A 1 159 ? 7.276 15.267 -1.785 1.00 87.81 159 GLU A C 1
ATOM 1286 O O . GLU A 1 159 ? 7.302 14.254 -2.490 1.00 87.81 159 GLU A O 1
ATOM 1291 N N . THR A 1 160 ? 8.366 16.016 -1.601 1.00 88.75 160 THR A N 1
ATOM 1292 C CA . THR A 1 160 ? 9.640 15.763 -2.292 1.00 88.75 160 THR A CA 1
ATOM 1293 C C . THR A 1 160 ? 10.194 14.371 -2.003 1.00 88.75 160 THR A C 1
ATOM 1295 O O . THR A 1 160 ? 10.610 13.687 -2.937 1.00 88.75 160 THR A O 1
ATOM 1298 N N . GLU A 1 161 ? 10.165 13.936 -0.741 1.00 89.75 161 GLU A N 1
ATOM 1299 C CA . GLU A 1 161 ? 10.740 12.654 -0.327 1.00 89.75 161 GLU A CA 1
ATOM 1300 C C . GLU A 1 161 ? 9.948 11.468 -0.879 1.00 89.75 161 GLU A C 1
ATOM 1302 O O . GLU A 1 161 ? 10.528 10.607 -1.535 1.00 89.75 161 GLU A O 1
ATOM 1307 N N . GLY A 1 162 ? 8.623 11.433 -0.696 1.00 88.19 162 GLY A N 1
ATOM 1308 C CA . GLY A 1 162 ? 7.782 10.350 -1.220 1.00 88.19 162 GLY A CA 1
ATOM 1309 C C . GLY A 1 162 ? 7.918 10.187 -2.737 1.00 88.19 162 GLY A C 1
ATOM 1310 O O . GLY A 1 162 ? 8.126 9.075 -3.229 1.00 88.19 162 GLY A O 1
ATOM 1311 N N . ARG A 1 163 ? 7.896 11.307 -3.472 1.00 91.00 163 ARG A N 1
ATOM 1312 C CA . ARG A 1 163 ? 8.137 11.336 -4.920 1.00 91.00 163 ARG A CA 1
ATOM 1313 C C . ARG A 1 163 ? 9.517 10.801 -5.289 1.00 91.00 163 ARG A C 1
ATOM 1315 O O . ARG A 1 163 ? 9.622 9.981 -6.198 1.00 91.00 163 ARG A O 1
ATOM 1322 N N . LYS A 1 164 ? 10.566 11.290 -4.622 1.00 92.44 164 LYS A N 1
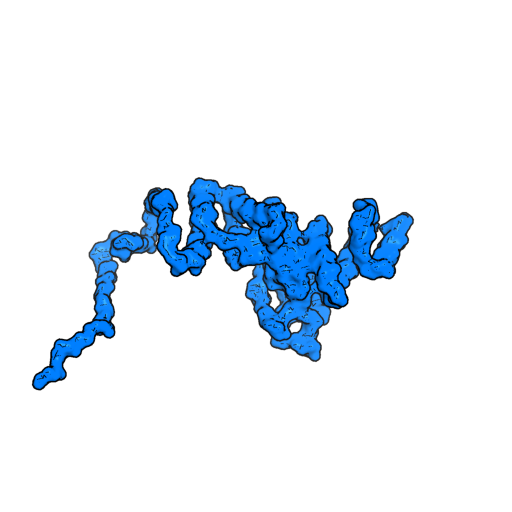ATOM 1323 C CA . LYS A 1 164 ? 11.951 10.885 -4.884 1.00 92.44 164 LYS A CA 1
ATOM 1324 C C . LYS A 1 164 ? 12.109 9.380 -4.680 1.00 92.44 164 LYS A C 1
ATOM 1326 O O . LYS A 1 164 ? 12.577 8.699 -5.582 1.00 92.44 164 LYS A O 1
ATOM 1331 N N . MET A 1 165 ? 11.614 8.860 -3.557 1.00 93.00 165 MET A N 1
ATOM 1332 C CA . MET A 1 165 ? 11.706 7.438 -3.221 1.00 93.00 165 MET A CA 1
ATOM 1333 C C . MET A 1 165 ? 10.963 6.548 -4.221 1.00 93.00 165 MET A C 1
ATOM 1335 O O . MET A 1 165 ? 11.484 5.509 -4.602 1.00 93.00 165 MET A O 1
ATOM 1339 N N . ALA A 1 166 ? 9.784 6.952 -4.701 1.00 92.12 166 ALA A N 1
ATOM 1340 C CA . ALA A 1 166 ? 9.056 6.177 -5.709 1.00 92.12 166 ALA A CA 1
ATOM 1341 C C . ALA A 1 166 ? 9.815 6.073 -7.049 1.00 92.12 166 ALA A C 1
ATOM 1343 O O . ALA A 1 166 ? 9.853 5.005 -7.660 1.00 92.12 166 ALA A O 1
ATOM 1344 N N . LEU A 1 167 ? 10.432 7.174 -7.500 1.00 91.25 167 LEU A N 1
ATOM 1345 C CA . LEU A 1 167 ? 11.202 7.210 -8.750 1.00 91.25 167 LEU A CA 1
ATOM 1346 C C . LEU A 1 167 ? 12.534 6.464 -8.621 1.00 91.25 167 LEU A C 1
ATOM 1348 O O . LEU A 1 167 ? 12.859 5.633 -9.468 1.00 91.25 167 LEU A O 1
ATOM 1352 N N . GLU A 1 168 ? 13.277 6.723 -7.544 1.00 91.69 168 GLU A N 1
ATOM 1353 C CA . GLU A 1 168 ? 14.531 6.026 -7.246 1.00 91.69 168 GLU A CA 1
ATOM 1354 C C . GLU A 1 168 ? 14.295 4.535 -7.052 1.00 91.69 168 GLU A C 1
ATOM 1356 O O . GLU A 1 168 ? 15.080 3.733 -7.544 1.00 91.69 168 GLU A O 1
ATOM 1361 N N . GLY A 1 169 ? 13.183 4.151 -6.422 1.00 92.38 169 GLY A N 1
ATOM 1362 C CA . GLY A 1 169 ? 12.859 2.753 -6.207 1.00 92.38 169 GLY A CA 1
ATOM 1363 C C . GLY A 1 169 ? 12.642 1.980 -7.511 1.00 92.38 169 GLY A C 1
ATOM 1364 O O . GLY A 1 169 ? 13.132 0.860 -7.656 1.00 92.38 169 GLY A O 1
ATOM 1365 N N . ARG A 1 170 ? 11.987 2.591 -8.510 1.00 91.88 170 ARG A N 1
ATOM 1366 C CA . ARG A 1 170 ? 11.872 2.000 -9.857 1.00 91.88 170 ARG A CA 1
ATOM 1367 C C . ARG A 1 170 ? 13.248 1.822 -10.491 1.00 91.88 170 ARG A C 1
ATOM 1369 O O . ARG A 1 170 ? 13.543 0.749 -11.007 1.00 91.88 170 ARG A O 1
ATOM 1376 N N . ASN A 1 171 ? 14.087 2.852 -10.437 1.00 92.44 171 ASN A N 1
ATOM 1377 C CA . ASN A 1 171 ? 15.425 2.790 -11.019 1.00 92.44 171 ASN A CA 1
ATOM 1378 C C . ASN A 1 171 ? 16.280 1.721 -10.312 1.00 92.44 171 ASN A C 1
ATOM 1380 O O . ASN A 1 171 ? 16.913 0.910 -10.977 1.00 92.44 171 ASN A O 1
ATOM 1384 N N . GLU A 1 172 ? 16.226 1.634 -8.981 1.00 92.38 172 GLU A N 1
ATOM 1385 C CA . GLU A 1 172 ? 16.880 0.580 -8.194 1.00 92.38 172 GLU A CA 1
ATOM 1386 C C . GLU A 1 172 ? 16.394 -0.820 -8.607 1.00 92.38 172 GLU A C 1
ATOM 1388 O O . GLU A 1 172 ? 17.198 -1.740 -8.762 1.00 92.38 172 GLU A O 1
ATOM 1393 N N . ALA A 1 173 ? 15.087 -0.998 -8.835 1.00 92.56 173 ALA A N 1
ATOM 1394 C CA . ALA A 1 173 ? 14.525 -2.275 -9.280 1.00 92.56 173 ALA A CA 1
ATOM 1395 C C . ALA A 1 173 ? 15.077 -2.722 -10.641 1.00 92.56 173 ALA A C 1
ATOM 1397 O O . ALA A 1 173 ? 15.381 -3.907 -10.814 1.00 92.56 173 ALA A O 1
ATOM 1398 N N . VAL A 1 174 ? 15.259 -1.775 -11.567 1.00 92.38 174 VAL A N 1
ATOM 1399 C CA . VAL A 1 174 ? 15.886 -2.017 -12.873 1.00 92.38 174 VAL A CA 1
ATOM 1400 C C . VAL A 1 174 ? 17.370 -2.364 -12.715 1.00 92.38 174 VAL A C 1
ATOM 1402 O O . VAL A 1 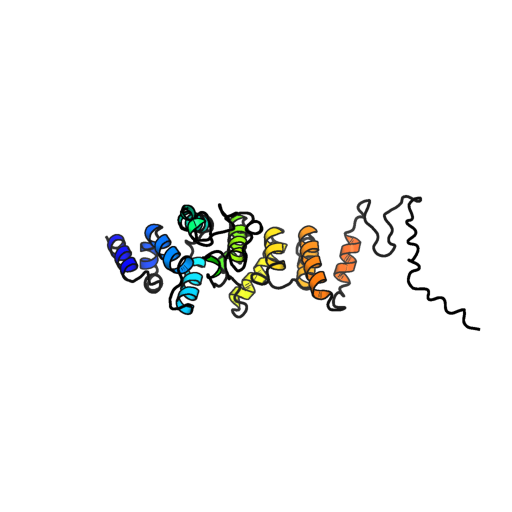174 ? 17.832 -3.340 -13.300 1.00 92.38 174 VAL A O 1
ATOM 1405 N N . LEU A 1 175 ? 18.109 -1.603 -11.902 1.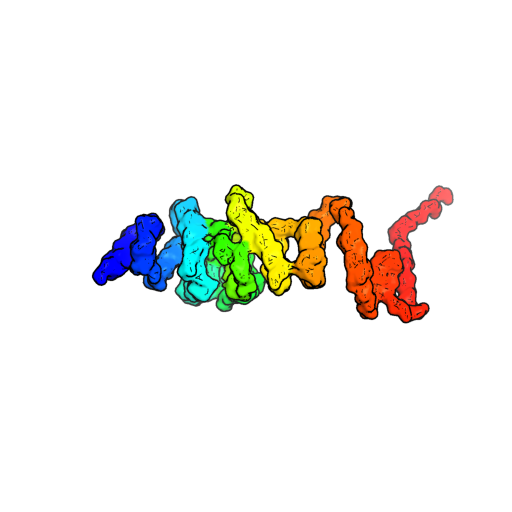00 90.00 175 LEU A N 1
ATOM 1406 C CA . LEU A 1 175 ? 19.570 -1.698 -11.811 1.00 90.00 175 LEU A CA 1
ATOM 1407 C C . LEU A 1 175 ? 20.070 -2.886 -10.976 1.00 90.00 175 LEU A C 1
ATOM 1409 O O . LEU A 1 175 ? 21.042 -3.535 -11.352 1.00 90.00 175 LEU A O 1
ATOM 1413 N N . THR A 1 176 ? 19.465 -3.165 -9.818 1.00 78.00 176 THR A N 1
ATOM 1414 C CA . THR A 1 176 ? 20.093 -4.049 -8.817 1.00 78.00 176 THR A CA 1
ATOM 1415 C C . THR A 1 176 ? 19.755 -5.523 -9.009 1.00 78.00 176 THR A C 1
ATOM 1417 O O . THR A 1 176 ? 20.626 -6.378 -8.875 1.00 78.00 176 THR A O 1
ATOM 1420 N N . LYS A 1 177 ? 18.484 -5.845 -9.271 1.00 69.31 177 LYS A N 1
ATOM 1421 C CA . LYS A 1 177 ? 18.004 -7.240 -9.330 1.00 69.31 177 LYS A CA 1
ATOM 1422 C C . LYS A 1 177 ? 17.182 -7.566 -10.569 1.00 69.31 177 LYS A C 1
ATOM 1424 O O . LYS A 1 177 ? 16.679 -8.681 -10.645 1.00 69.31 177 LYS A O 1
ATOM 1429 N N . LYS A 1 178 ? 17.021 -6.614 -11.498 1.00 83.31 178 LYS A N 1
ATOM 1430 C CA . LYS A 1 178 ? 16.124 -6.758 -12.654 1.00 83.31 178 LYS A CA 1
ATOM 1431 C C . LYS A 1 178 ? 14.739 -7.242 -12.205 1.00 83.31 178 LYS A C 1
ATOM 1433 O O . LYS A 1 178 ? 14.193 -8.213 -12.717 1.00 83.31 178 LYS A O 1
ATOM 1438 N N . ASN A 1 179 ? 14.202 -6.596 -11.168 1.00 89.88 179 ASN A N 1
ATOM 1439 C CA . ASN A 1 179 ? 12.942 -7.011 -10.563 1.00 89.88 179 ASN A CA 1
ATOM 1440 C C . ASN A 1 179 ? 11.773 -6.565 -11.451 1.00 89.88 179 ASN A C 1
ATOM 1442 O O . ASN A 1 179 ? 11.276 -5.445 -11.327 1.00 89.88 179 ASN A O 1
ATOM 1446 N N . LEU A 1 180 ? 11.373 -7.451 -12.364 1.00 91.81 180 LEU A N 1
ATOM 1447 C CA . LEU A 1 180 ? 10.308 -7.198 -13.330 1.00 91.81 180 LEU A CA 1
ATOM 1448 C C . LEU A 1 180 ? 8.971 -6.888 -12.649 1.00 91.81 180 LEU A C 1
ATOM 1450 O O . LEU A 1 180 ? 8.306 -5.940 -13.050 1.00 91.81 180 LEU A O 1
ATOM 1454 N N . GLU A 1 181 ? 8.608 -7.629 -11.602 1.00 91.88 181 GLU A N 1
ATOM 1455 C CA . GLU A 1 181 ? 7.321 -7.473 -10.909 1.00 91.88 181 GLU A CA 1
ATOM 1456 C C . GLU A 1 181 ? 7.132 -6.052 -10.365 1.00 91.88 181 GLU A C 1
ATOM 1458 O O . GLU A 1 181 ? 6.100 -5.416 -10.587 1.00 91.88 181 GLU A O 1
ATOM 1463 N N . PHE A 1 182 ? 8.146 -5.506 -9.688 1.00 93.00 182 PHE A N 1
ATOM 1464 C CA . PHE A 1 182 ? 8.072 -4.141 -9.176 1.00 93.00 182 PHE A CA 1
ATOM 1465 C C . PHE A 1 182 ? 8.088 -3.100 -10.301 1.00 93.00 182 PHE A C 1
ATOM 1467 O O . PHE A 1 182 ? 7.375 -2.096 -10.217 1.00 93.00 182 PHE A O 1
ATOM 1474 N N . VAL A 1 183 ? 8.882 -3.320 -11.355 1.00 93.38 183 VAL A N 1
ATOM 1475 C CA . VAL A 1 183 ? 8.915 -2.420 -12.519 1.00 93.38 183 VAL A CA 1
ATOM 1476 C C . VAL A 1 183 ? 7.542 -2.355 -13.180 1.00 93.38 183 VAL A C 1
ATOM 1478 O O . VAL A 1 183 ? 7.030 -1.255 -13.388 1.00 93.38 183 VAL A O 1
ATOM 1481 N N . GLN A 1 184 ? 6.909 -3.504 -13.411 1.00 91.88 184 GLN A N 1
ATOM 1482 C CA . GLN A 1 184 ? 5.553 -3.5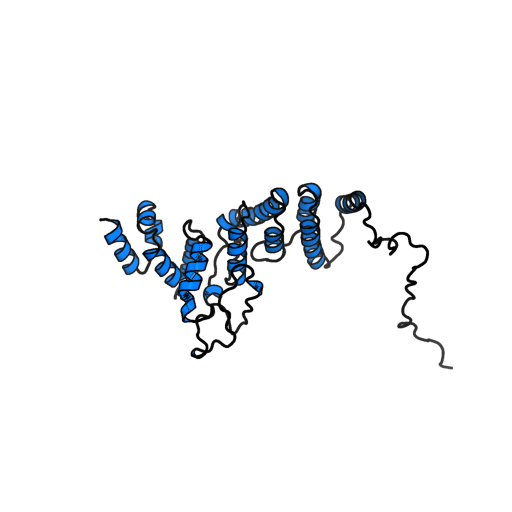88 -13.942 1.00 91.88 184 GLN A CA 1
ATOM 1483 C C . GLN A 1 184 ? 4.565 -2.877 -13.014 1.00 91.88 184 GLN A C 1
ATOM 1485 O O . GLN A 1 184 ? 3.824 -1.991 -13.444 1.00 91.88 184 GLN A O 1
ATOM 1490 N N . LEU A 1 185 ? 4.596 -3.170 -11.713 1.00 92.12 185 LEU A N 1
ATOM 1491 C CA . LEU A 1 185 ? 3.709 -2.511 -10.756 1.00 92.12 185 LEU A CA 1
ATOM 1492 C C . LEU A 1 185 ? 3.864 -0.978 -10.788 1.00 92.12 185 LEU A C 1
ATOM 1494 O O . LEU A 1 185 ? 2.870 -0.254 -10.723 1.00 92.12 185 LEU A O 1
ATOM 1498 N N . SER A 1 186 ? 5.093 -0.475 -10.928 1.00 92.25 186 SER A N 1
ATOM 1499 C CA . SER A 1 186 ? 5.394 0.960 -11.013 1.00 92.25 186 SER A CA 1
ATOM 1500 C C . SER A 1 186 ? 4.944 1.586 -12.338 1.00 92.25 186 SER A C 1
ATOM 1502 O O . SER A 1 186 ? 4.307 2.642 -12.332 1.00 92.25 186 SER A O 1
ATOM 1504 N N . ASN A 1 187 ? 5.211 0.928 -13.470 1.00 91.12 187 ASN A N 1
ATOM 1505 C CA . ASN A 1 187 ? 4.852 1.414 -14.803 1.00 91.12 187 ASN A CA 1
ATOM 1506 C C . ASN A 1 187 ? 3.329 1.459 -14.994 1.00 91.12 187 ASN A C 1
ATOM 1508 O O . ASN A 1 187 ? 2.781 2.463 -15.457 1.00 91.12 187 ASN A O 1
ATOM 1512 N N . HIS A 1 188 ? 2.633 0.399 -14.578 1.00 88.00 188 HIS A N 1
ATOM 1513 C CA . HIS A 1 188 ? 1.206 0.213 -14.842 1.00 88.00 188 HIS A CA 1
ATOM 1514 C C . HIS A 1 188 ? 0.293 0.878 -13.805 1.00 88.00 188 HIS A C 1
ATOM 1516 O O . HIS A 1 188 ? -0.895 1.081 -14.067 1.00 88.00 188 HIS A O 1
ATOM 1522 N N . ASN A 1 189 ? 0.820 1.300 -12.648 1.00 90.06 189 ASN A N 1
ATOM 1523 C CA . ASN A 1 189 ? 0.019 1.907 -11.588 1.00 90.06 189 ASN A CA 1
ATOM 1524 C C . ASN A 1 189 ? 0.366 3.382 -11.335 1.00 90.06 189 ASN A C 1
ATOM 1526 O O . ASN A 1 189 ? 1.305 3.715 -10.615 1.00 90.06 189 ASN A O 1
ATOM 1530 N N . ARG A 1 190 ? -0.494 4.288 -11.823 1.00 88.12 190 ARG A N 1
ATOM 1531 C CA . ARG A 1 190 ? -0.358 5.753 -11.643 1.00 88.12 190 ARG A CA 1
ATOM 1532 C C . ARG A 1 190 ? -0.340 6.223 -10.181 1.00 88.12 190 ARG A C 1
ATOM 1534 O O . ARG A 1 190 ? 0.008 7.373 -9.918 1.00 88.12 190 ARG A O 1
ATOM 1541 N N . ARG A 1 191 ? -0.782 5.385 -9.236 1.00 91.62 191 ARG A N 1
ATOM 1542 C CA . ARG A 1 191 ? -0.748 5.699 -7.799 1.00 91.62 191 ARG A CA 1
ATOM 1543 C C . ARG A 1 191 ? 0.597 5.362 -7.165 1.00 91.62 191 ARG A C 1
ATOM 1545 O O . ARG A 1 191 ? 0.895 5.916 -6.113 1.00 91.62 191 ARG A O 1
ATOM 1552 N N . LEU A 1 192 ? 1.393 4.495 -7.789 1.00 92.00 192 LEU A N 1
ATOM 1553 C CA . LEU A 1 192 ? 2.735 4.133 -7.341 1.00 92.00 192 LEU A CA 1
ATOM 1554 C C . LEU A 1 192 ? 3.816 4.879 -8.124 1.00 92.00 192 LEU A C 1
ATOM 1556 O O . LEU A 1 192 ? 4.710 5.474 -7.532 1.00 92.00 192 LEU A O 1
ATOM 1560 N N . GLY A 1 193 ? 3.738 4.838 -9.449 1.00 85.88 193 GLY A N 1
ATOM 1561 C CA . GLY A 1 193 ? 4.775 5.349 -10.330 1.00 85.88 193 GLY A CA 1
ATOM 1562 C C . GLY A 1 193 ? 4.278 6.450 -11.252 1.00 85.88 193 GLY A C 1
ATOM 1563 O O . GLY A 1 193 ? 3.078 6.688 -11.432 1.00 85.88 193 GLY A O 1
ATOM 1564 N N . ARG A 1 194 ? 5.245 7.132 -11.863 1.00 82.88 194 ARG A N 1
ATOM 1565 C CA . ARG A 1 194 ? 4.994 7.905 -13.076 1.00 82.88 194 ARG A CA 1
ATOM 1566 C C . ARG A 1 194 ? 5.209 7.011 -14.281 1.00 82.88 194 ARG A C 1
ATOM 1568 O O . ARG A 1 194 ? 6.057 6.124 -14.261 1.00 82.88 194 ARG A O 1
ATOM 1575 N N . THR A 1 195 ? 4.460 7.326 -15.331 1.00 81.88 195 THR A N 1
ATOM 1576 C CA . THR A 1 195 ? 4.669 6.779 -16.669 1.00 81.88 195 THR A CA 1
ATOM 1577 C C . THR A 1 195 ? 6.168 6.797 -17.004 1.00 81.88 195 THR A C 1
ATOM 1579 O O . THR A 1 195 ? 6.785 7.852 -16.819 1.00 81.88 195 THR A O 1
ATOM 1582 N N . PRO A 1 196 ? 6.763 5.675 -17.440 1.00 87.06 196 PRO A N 1
ATOM 1583 C CA . PRO A 1 196 ? 8.112 5.683 -17.984 1.00 87.06 196 PRO A CA 1
ATOM 1584 C C . PRO A 1 196 ? 8.211 6.622 -19.189 1.00 87.06 196 PRO A C 1
ATOM 1586 O O . PRO A 1 196 ? 7.273 6.747 -19.977 1.00 87.06 196 PRO A O 1
ATOM 1589 N N . ASP A 1 197 ? 9.349 7.292 -19.286 1.00 86.69 197 ASP A N 1
ATOM 1590 C CA . ASP A 1 197 ? 9.771 8.142 -20.392 1.00 86.69 197 ASP A CA 1
ATOM 1591 C C . ASP A 1 197 ? 10.983 7.514 -21.100 1.00 86.69 197 ASP A C 1
ATOM 1593 O O . ASP A 1 197 ? 11.456 6.432 -20.735 1.00 86.69 197 ASP A O 1
ATOM 1597 N N . LEU A 1 198 ? 11.502 8.196 -22.124 1.00 87.38 198 LEU A N 1
ATOM 1598 C CA . LEU A 1 198 ? 12.697 7.752 -22.845 1.00 87.38 198 LEU A CA 1
ATOM 1599 C C . LEU A 1 198 ? 13.917 7.595 -21.929 1.00 87.38 198 LEU A C 1
ATOM 1601 O O . LEU A 1 198 ? 14.746 6.722 -22.182 1.00 87.38 198 LEU A O 1
ATOM 1605 N N . ASP A 1 199 ? 14.016 8.382 -20.856 1.00 90.25 199 ASP A N 1
ATOM 1606 C CA . ASP A 1 199 ? 15.094 8.248 -19.875 1.00 90.25 199 ASP A CA 1
ATOM 1607 C C . ASP A 1 199 ? 14.974 6.932 -19.098 1.00 90.25 199 ASP A C 1
ATOM 1609 O O . ASP A 1 199 ? 15.978 6.250 -18.895 1.00 90.25 199 ASP A O 1
ATOM 1613 N N . ALA A 1 200 ? 13.758 6.507 -18.739 1.00 91.06 200 ALA A N 1
ATOM 1614 C CA . ALA A 1 200 ? 13.523 5.194 -18.139 1.00 91.06 200 ALA A CA 1
ATOM 1615 C C . ALA A 1 200 ? 13.894 4.040 -19.091 1.00 91.06 200 ALA A C 1
ATOM 1617 O O . ALA A 1 200 ? 14.528 3.073 -18.661 1.00 91.06 200 ALA A O 1
ATOM 1618 N N . VAL A 1 201 ? 13.558 4.151 -20.384 1.00 90.69 201 VAL A N 1
ATOM 1619 C CA . VAL A 1 201 ? 13.956 3.157 -21.402 1.00 90.69 201 VAL A CA 1
ATOM 1620 C C . VAL A 1 201 ? 15.476 3.121 -21.549 1.00 90.69 201 VAL A C 1
ATOM 1622 O O . VAL A 1 201 ? 16.084 2.049 -21.518 1.00 90.69 201 VAL A O 1
ATOM 1625 N N . ARG A 1 202 ? 16.112 4.292 -21.660 1.00 91.62 202 ARG A N 1
ATOM 1626 C CA . ARG A 1 202 ? 17.569 4.414 -21.745 1.00 91.62 202 ARG A CA 1
ATOM 1627 C C . ARG A 1 202 ? 18.245 3.812 -20.525 1.00 91.62 202 ARG A C 1
ATOM 1629 O O . ARG A 1 202 ? 19.205 3.069 -20.700 1.00 91.62 202 ARG A O 1
ATOM 1636 N N . LEU A 1 203 ? 17.744 4.076 -19.322 1.00 93.25 203 LEU A N 1
ATOM 1637 C CA . LEU A 1 203 ? 18.273 3.494 -18.093 1.00 93.25 203 LEU A CA 1
ATOM 1638 C C . LEU A 1 203 ? 18.187 1.962 -18.135 1.00 93.25 203 LEU A C 1
ATOM 1640 O O . LEU A 1 203 ? 19.190 1.302 -17.879 1.00 93.25 203 LEU A O 1
ATOM 1644 N N . ALA A 1 204 ? 17.055 1.382 -18.544 1.00 92.88 204 ALA A N 1
ATOM 1645 C CA . ALA A 1 204 ? 16.902 -0.073 -18.661 1.00 92.88 204 ALA A CA 1
ATOM 1646 C C . ALA A 1 204 ? 17.853 -0.713 -19.692 1.00 92.88 204 ALA A C 1
ATOM 1648 O O . ALA A 1 204 ? 18.445 -1.764 -19.431 1.00 92.88 204 ALA A O 1
ATOM 1649 N N . VAL A 1 205 ? 18.042 -0.068 -20.846 1.00 91.56 205 VAL A N 1
ATOM 1650 C CA . VAL A 1 205 ? 18.900 -0.572 -21.931 1.00 91.56 205 VAL A CA 1
ATOM 1651 C C . VAL A 1 205 ? 20.386 -0.371 -21.631 1.00 91.56 205 VAL A C 1
ATOM 1653 O O . VAL A 1 205 ? 21.200 -1.269 -21.864 1.00 91.56 205 VAL A O 1
ATOM 1656 N N . VAL A 1 206 ? 20.760 0.817 -21.151 1.00 91.69 206 VAL A N 1
ATOM 1657 C CA . VAL A 1 206 ? 22.159 1.235 -21.012 1.00 91.69 206 VAL A CA 1
ATOM 1658 C C . VAL A 1 206 ? 22.756 0.782 -19.692 1.00 91.69 206 VAL A C 1
ATOM 1660 O O . VAL A 1 206 ? 23.829 0.181 -19.706 1.00 91.69 206 VAL A O 1
ATOM 1663 N N . GLU A 1 207 ? 22.063 1.047 -18.587 1.00 91.62 207 GLU A N 1
ATOM 1664 C CA . GLU A 1 207 ? 22.566 0.836 -17.225 1.00 91.62 207 GLU A CA 1
ATOM 1665 C C . GLU A 1 207 ? 22.011 -0.455 -16.602 1.00 91.62 207 GLU A C 1
ATOM 1667 O O . GLU A 1 207 ? 22.736 -1.178 -15.927 1.00 91.62 207 GLU A O 1
ATOM 1672 N N . GLY A 1 208 ? 20.754 -0.808 -16.895 1.00 87.44 208 GLY A N 1
ATOM 1673 C CA . GLY A 1 208 ? 20.063 -2.008 -16.399 1.00 87.44 208 GLY A CA 1
ATOM 1674 C C . GLY A 1 208 ? 20.470 -3.322 -17.075 1.00 87.44 208 GLY A C 1
ATOM 1675 O O . GLY A 1 208 ? 19.852 -4.363 -16.851 1.00 87.44 208 GLY A O 1
ATOM 1676 N N . GLY A 1 209 ? 21.493 -3.301 -17.932 1.00 87.38 209 GLY A N 1
ATOM 1677 C CA . GLY A 1 209 ? 21.994 -4.492 -18.617 1.00 87.38 209 GLY A CA 1
ATOM 1678 C C . GLY A 1 209 ? 21.030 -5.081 -19.652 1.00 87.38 209 GLY A C 1
ATOM 1679 O O . GLY A 1 209 ? 21.135 -6.275 -19.930 1.00 87.38 209 GLY A O 1
ATOM 1680 N N . CYS A 1 210 ? 20.112 -4.267 -20.192 1.00 88.94 210 CYS A N 1
ATOM 1681 C CA . CYS A 1 210 ? 19.182 -4.617 -21.270 1.00 88.94 210 CYS A CA 1
ATOM 1682 C C . CYS A 1 210 ? 18.385 -5.905 -21.000 1.00 88.94 210 CYS A C 1
ATOM 1684 O O . CYS A 1 210 ? 18.353 -6.824 -21.817 1.00 88.94 210 CYS A O 1
ATOM 1686 N N . ASP A 1 211 ? 17.765 -5.997 -19.823 1.00 91.44 211 ASP A N 1
ATOM 1687 C CA . ASP A 1 211 ? 16.793 -7.057 -19.567 1.00 91.44 211 ASP A CA 1
ATOM 1688 C C . ASP A 1 211 ? 15.589 -6.884 -20.501 1.00 91.44 211 ASP A C 1
ATOM 1690 O O . ASP A 1 211 ? 14.849 -5.906 -20.386 1.00 91.44 211 ASP A O 1
ATOM 1694 N N . LEU A 1 212 ? 15.421 -7.812 -21.447 1.00 89.38 212 LEU A N 1
ATOM 1695 C CA . LEU A 1 212 ? 14.406 -7.695 -22.491 1.00 89.38 212 LEU A CA 1
ATOM 1696 C C . LEU A 1 212 ? 12.999 -7.565 -21.906 1.00 89.38 212 LEU A C 1
ATOM 1698 O O . LEU A 1 212 ? 12.226 -6.756 -22.405 1.00 89.38 212 LEU A O 1
ATOM 1702 N N . SER A 1 213 ? 12.674 -8.286 -20.833 1.00 92.00 213 SER A N 1
ATOM 1703 C CA . SER A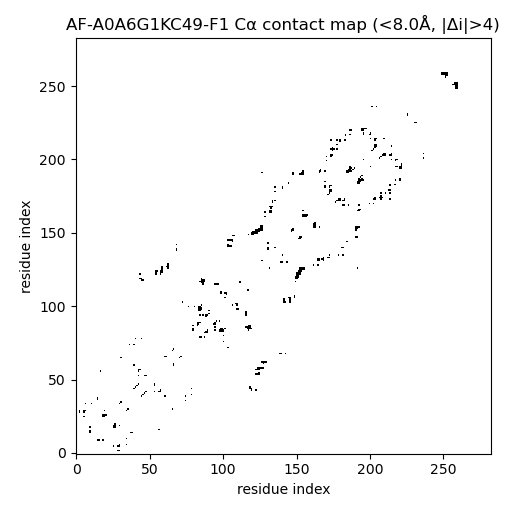 1 213 ? 11.344 -8.232 -20.219 1.00 92.00 213 SER A CA 1
ATOM 1704 C C . SER A 1 213 ? 11.048 -6.843 -19.657 1.00 92.00 213 SER A C 1
ATOM 1706 O O . SER A 1 213 ? 9.981 -6.283 -19.905 1.00 92.00 213 SER A O 1
ATOM 1708 N N . ILE A 1 214 ? 12.017 -6.250 -18.954 1.00 93.31 214 ILE A N 1
ATOM 1709 C CA . ILE A 1 214 ? 11.906 -4.887 -18.416 1.00 93.31 214 ILE A CA 1
ATOM 1710 C C . ILE A 1 214 ? 11.862 -3.850 -19.540 1.00 93.31 214 ILE A C 1
ATOM 1712 O O . ILE A 1 214 ? 11.059 -2.917 -19.484 1.00 93.31 214 ILE A O 1
ATOM 1716 N N . VAL A 1 215 ? 12.721 -3.990 -20.553 1.00 91.88 215 VAL A N 1
ATOM 1717 C CA . VAL A 1 215 ? 12.789 -3.058 -21.686 1.00 91.88 215 VAL A CA 1
ATOM 1718 C C . VAL A 1 215 ? 11.482 -3.084 -22.470 1.00 91.88 215 VAL A C 1
ATOM 1720 O O . VAL A 1 215 ? 10.908 -2.022 -22.701 1.00 91.88 215 VAL A O 1
ATOM 1723 N N . TYR A 1 216 ? 10.972 -4.268 -22.817 1.00 89.44 216 TYR A N 1
ATOM 1724 C CA . TYR A 1 216 ? 9.706 -4.405 -23.534 1.00 89.44 216 TYR A CA 1
ATOM 1725 C C . TYR A 1 216 ? 8.529 -3.865 -22.728 1.00 89.44 216 TYR A C 1
ATOM 1727 O O . TYR A 1 216 ? 7.728 -3.127 -23.294 1.00 89.44 216 TYR A O 1
ATOM 1735 N N . ASP A 1 217 ? 8.435 -4.157 -21.427 1.00 89.50 217 ASP A N 1
ATOM 1736 C CA . ASP A 1 217 ? 7.384 -3.594 -20.569 1.00 89.50 217 ASP A CA 1
ATOM 1737 C C . ASP A 1 217 ? 7.426 -2.056 -20.554 1.00 89.50 217 ASP A C 1
ATOM 1739 O O . ASP A 1 217 ? 6.427 -1.378 -20.811 1.00 89.50 217 ASP A O 1
ATOM 1743 N N . THR A 1 218 ? 8.621 -1.506 -20.330 1.00 90.00 218 THR A N 1
ATOM 1744 C CA . THR A 1 218 ? 8.850 -0.060 -20.246 1.00 90.00 218 THR A CA 1
ATOM 1745 C C . THR A 1 218 ? 8.541 0.627 -21.582 1.00 90.00 218 THR A C 1
ATOM 1747 O O . THR A 1 218 ? 7.852 1.648 -21.604 1.00 90.00 218 THR A O 1
ATOM 1750 N N . MET A 1 219 ? 8.987 0.049 -22.704 1.00 87.81 219 MET A N 1
ATOM 1751 C CA . MET A 1 219 ? 8.722 0.556 -24.055 1.00 87.81 219 MET A CA 1
ATOM 1752 C C . MET A 1 219 ? 7.255 0.419 -24.458 1.00 87.81 219 MET A C 1
ATOM 1754 O O . MET A 1 219 ? 6.701 1.341 -25.049 1.00 87.81 219 MET A O 1
ATOM 1758 N N . ALA A 1 220 ? 6.603 -0.706 -24.159 1.00 82.06 220 ALA A N 1
ATOM 1759 C CA . ALA A 1 220 ? 5.195 -0.914 -24.490 1.00 82.06 220 ALA A CA 1
ATOM 1760 C C . ALA A 1 220 ? 4.311 0.133 -23.800 1.00 82.06 220 ALA A C 1
ATOM 1762 O O . ALA A 1 220 ? 3.380 0.679 -24.407 1.00 82.06 220 ALA A O 1
ATOM 1763 N N . PHE A 1 221 ? 4.627 0.468 -22.548 1.00 77.38 221 PHE A N 1
ATOM 1764 C CA . PHE A 1 221 ? 3.896 1.492 -21.817 1.00 77.38 221 PHE A CA 1
ATOM 1765 C C . PHE A 1 221 ? 4.193 2.915 -22.314 1.00 77.38 221 PHE A C 1
ATOM 1767 O O . PHE A 1 221 ? 3.270 3.725 -22.429 1.00 77.38 221 PHE A O 1
ATOM 1774 N N . GLU A 1 222 ? 5.452 3.220 -22.643 1.00 74.88 222 GLU A N 1
ATOM 1775 C CA . GLU A 1 222 ? 5.825 4.490 -23.282 1.00 74.88 222 GLU A CA 1
ATOM 1776 C C . GLU A 1 222 ? 5.069 4.648 -24.609 1.00 74.88 222 GLU A C 1
ATOM 1778 O O . GLU A 1 222 ? 4.311 5.604 -24.772 1.00 74.88 222 GLU A O 1
ATOM 1783 N N . ARG A 1 223 ? 5.130 3.644 -25.491 1.00 67.50 223 ARG A N 1
ATOM 1784 C CA . ARG A 1 223 ? 4.525 3.678 -26.828 1.00 67.50 223 ARG A CA 1
ATOM 1785 C C . ARG A 1 223 ? 3.014 3.869 -26.764 1.00 67.50 223 ARG A C 1
ATOM 1787 O O . ARG A 1 223 ? 2.461 4.709 -27.465 1.00 67.50 223 ARG A O 1
ATOM 1794 N N . THR A 1 224 ? 2.319 3.145 -25.891 1.00 66.06 224 THR A N 1
ATOM 1795 C CA . THR A 1 224 ? 0.854 3.272 -25.747 1.00 66.06 224 THR A CA 1
ATOM 1796 C C . THR A 1 224 ? 0.404 4.635 -25.204 1.00 66.06 224 THR A C 1
ATOM 1798 O O . THR A 1 224 ? -0.750 5.021 -25.399 1.00 66.06 224 THR A O 1
ATOM 1801 N N . ARG A 1 225 ? 1.294 5.404 -24.563 1.00 60.94 225 ARG A N 1
ATOM 1802 C CA . ARG A 1 225 ? 1.020 6.760 -24.051 1.00 60.94 225 ARG A CA 1
ATOM 1803 C C . ARG A 1 225 ? 1.537 7.873 -24.964 1.00 60.94 225 ARG A C 1
ATOM 1805 O O . ARG A 1 225 ? 0.870 8.904 -25.062 1.00 60.94 225 ARG A O 1
ATOM 1812 N N . CYS A 1 226 ? 2.674 7.661 -25.623 1.00 49.41 226 CYS A N 1
ATOM 1813 C CA . CYS A 1 226 ? 3.347 8.602 -26.516 1.00 49.41 226 CYS A CA 1
ATOM 1814 C C . CYS A 1 226 ? 2.889 8.503 -27.975 1.00 49.41 226 CYS A C 1
ATOM 1816 O O . CYS A 1 226 ? 3.144 9.426 -28.734 1.00 49.41 226 CYS A O 1
ATOM 1818 N N . LEU A 1 227 ? 2.073 7.507 -28.353 1.00 44.72 227 LEU A N 1
ATOM 1819 C CA . LEU A 1 227 ? 1.330 7.503 -29.629 1.00 44.72 227 LEU A CA 1
ATOM 1820 C C . LEU A 1 227 ? 0.296 8.646 -29.764 1.00 44.72 227 LEU A C 1
ATOM 1822 O O . LEU A 1 227 ? -0.455 8.708 -30.735 1.00 44.72 227 LEU A O 1
ATOM 1826 N N . LYS A 1 228 ? 0.299 9.614 -28.842 1.00 43.91 228 LYS A N 1
ATOM 1827 C CA . LYS A 1 228 ? -0.024 11.007 -29.163 1.00 43.91 228 LYS A CA 1
ATOM 1828 C C . LYS A 1 228 ? 1.243 11.759 -29.631 1.00 43.91 228 LYS A C 1
ATOM 1830 O O . LYS A 1 228 ? 1.707 12.650 -28.927 1.00 43.91 228 LYS A O 1
ATOM 1835 N N . GLY A 1 229 ? 1.754 11.440 -30.826 1.00 45.56 229 GLY A N 1
ATOM 1836 C CA . GLY A 1 229 ? 2.714 12.278 -31.573 1.00 45.56 229 GLY A CA 1
ATOM 1837 C C . GLY A 1 229 ? 4.141 11.732 -31.762 1.00 45.56 229 GLY A C 1
ATOM 1838 O O . GLY A 1 229 ? 4.536 10.743 -31.157 1.00 45.56 229 GLY A O 1
ATOM 1839 N N . ASP A 1 230 ? 4.913 12.415 -32.621 1.00 50.50 230 ASP A N 1
ATOM 1840 C CA . ASP A 1 230 ? 6.270 12.096 -33.128 1.00 50.50 230 ASP A CA 1
ATOM 1841 C C . ASP A 1 230 ? 7.412 12.125 -32.076 1.00 50.50 230 ASP A C 1
ATOM 1843 O O . ASP A 1 230 ? 8.538 12.540 -32.367 1.00 50.50 230 ASP A O 1
ATOM 1847 N N . ALA A 1 231 ? 7.137 11.743 -30.827 1.00 53.38 231 ALA A N 1
ATOM 1848 C CA . ALA A 1 231 ? 8.054 11.909 -29.697 1.00 53.38 231 ALA A CA 1
ATOM 1849 C C . ALA A 1 231 ? 9.162 10.837 -29.605 1.00 53.38 231 ALA A C 1
ATOM 1851 O O . ALA A 1 231 ? 10.149 11.047 -28.899 1.00 53.38 231 ALA A O 1
ATOM 1852 N N . TRP A 1 232 ? 9.051 9.717 -30.329 1.00 56.22 232 TRP A N 1
ATOM 1853 C CA . TRP A 1 232 ? 10.103 8.696 -30.378 1.00 56.22 232 TRP A CA 1
ATOM 1854 C C . TRP A 1 232 ? 11.184 9.076 -31.403 1.00 56.22 232 TRP A C 1
ATOM 1856 O O . TRP A 1 232 ? 11.046 8.807 -32.595 1.00 56.22 232 TRP A O 1
ATOM 1866 N N . LYS A 1 233 ? 12.259 9.730 -30.945 1.00 60.25 233 LYS A N 1
ATOM 1867 C CA . LYS A 1 233 ? 13.455 10.054 -31.748 1.00 60.25 233 LYS A CA 1
ATOM 1868 C C . LYS A 1 233 ? 14.721 9.829 -30.920 1.00 60.25 233 LYS A C 1
ATOM 1870 O O . LYS A 1 233 ? 15.228 10.768 -30.308 1.00 60.25 233 LYS A O 1
ATOM 1875 N N . ASN A 1 234 ? 15.215 8.592 -30.849 1.00 62.53 234 ASN A N 1
ATOM 1876 C CA . ASN A 1 234 ? 16.436 8.286 -30.100 1.00 62.53 234 ASN A CA 1
ATOM 1877 C C . ASN A 1 234 ? 17.337 7.280 -30.832 1.00 62.53 234 ASN A C 1
ATOM 1879 O O . ASN A 1 234 ? 17.284 6.075 -30.593 1.00 62.53 234 ASN A O 1
ATOM 1883 N N . GLU A 1 235 ? 18.232 7.816 -31.665 1.00 61.25 235 GLU A N 1
ATOM 1884 C CA . GLU A 1 235 ? 19.184 7.044 -32.474 1.00 61.25 235 GLU A CA 1
ATOM 1885 C C . GLU A 1 235 ? 20.086 6.120 -31.638 1.00 61.25 235 GLU A C 1
ATOM 1887 O O . GLU A 1 235 ? 20.501 5.064 -32.108 1.00 61.25 235 GLU A O 1
ATOM 1892 N N . ALA A 1 236 ? 20.390 6.469 -30.383 1.00 62.34 236 ALA A N 1
ATOM 1893 C CA . ALA A 1 236 ? 21.239 5.640 -29.526 1.00 62.34 236 ALA A CA 1
ATOM 1894 C C . ALA A 1 236 ? 20.552 4.328 -29.113 1.00 62.34 236 ALA A C 1
ATOM 1896 O O . ALA A 1 236 ? 21.219 3.298 -28.978 1.00 62.34 236 ALA A O 1
ATOM 1897 N N . LEU A 1 237 ? 19.229 4.360 -28.916 1.00 57.78 237 LEU A N 1
ATOM 1898 C CA . LEU A 1 237 ? 18.430 3.168 -28.633 1.00 57.78 237 LEU A CA 1
ATOM 1899 C C . LEU A 1 237 ? 18.252 2.319 -29.892 1.00 57.78 237 LEU A C 1
ATOM 1901 O O . LEU A 1 237 ? 18.471 1.108 -29.835 1.00 57.78 237 LEU A O 1
ATOM 1905 N N . ASP A 1 238 ? 17.959 2.960 -31.025 1.00 59.59 238 ASP A N 1
ATOM 1906 C CA . ASP A 1 238 ? 17.786 2.280 -32.311 1.00 59.59 238 ASP A CA 1
ATOM 1907 C C . ASP A 1 238 ? 19.076 1.545 -32.725 1.00 59.59 238 ASP A C 1
ATOM 1909 O O . ASP A 1 238 ? 19.051 0.356 -33.042 1.00 59.59 238 ASP A O 1
ATOM 1913 N N . ASN A 1 239 ? 20.236 2.198 -32.600 1.00 54.94 239 ASN A N 1
ATOM 1914 C CA . ASN A 1 239 ? 21.531 1.604 -32.942 1.00 54.94 239 ASN A CA 1
ATOM 1915 C C . ASN A 1 239 ? 21.920 0.425 -32.032 1.00 54.94 239 ASN A C 1
ATOM 1917 O O . ASN A 1 239 ? 22.578 -0.515 -32.477 1.00 54.94 239 ASN A O 1
ATOM 1921 N N . ARG A 1 240 ? 21.530 0.435 -30.749 1.00 53.69 240 ARG A N 1
ATOM 1922 C CA . ARG A 1 240 ? 21.870 -0.650 -29.810 1.00 53.69 240 ARG A CA 1
ATOM 1923 C C . ARG A 1 240 ? 20.926 -1.845 -29.923 1.00 53.69 240 ARG A C 1
ATOM 1925 O O . ARG A 1 240 ? 21.390 -2.968 -29.744 1.00 53.69 240 ARG A O 1
ATOM 1932 N N . ALA A 1 241 ? 19.651 -1.626 -30.251 1.00 51.25 241 ALA A N 1
ATOM 1933 C CA . ALA A 1 241 ? 18.717 -2.703 -30.581 1.00 51.25 241 ALA A CA 1
ATOM 1934 C C . ALA A 1 241 ? 19.193 -3.484 -31.819 1.00 51.25 241 ALA A C 1
ATOM 1936 O O . ALA A 1 241 ? 19.239 -4.709 -31.775 1.00 51.25 241 ALA A O 1
ATOM 1937 N N . ILE A 1 242 ? 19.657 -2.769 -32.852 1.00 48.94 242 ILE A N 1
ATOM 1938 C CA . ILE A 1 242 ? 20.240 -3.347 -34.076 1.00 48.94 242 ILE A CA 1
ATOM 1939 C C . ILE A 1 242 ? 21.546 -4.110 -33.788 1.00 48.94 242 ILE A C 1
ATOM 1941 O O . ILE A 1 242 ? 21.798 -5.164 -34.361 1.00 48.94 242 ILE A O 1
ATOM 1945 N N . ASN A 1 243 ? 22.386 -3.609 -32.878 1.00 44.53 243 ASN A N 1
ATOM 1946 C CA . ASN A 1 243 ? 23.668 -4.257 -32.573 1.00 44.53 243 ASN A CA 1
ATOM 1947 C C . ASN A 1 243 ? 23.544 -5.461 -31.618 1.00 44.53 243 ASN A C 1
ATOM 1949 O O . ASN A 1 243 ? 24.404 -6.340 -31.634 1.00 44.53 243 ASN A O 1
ATOM 1953 N N . ASN A 1 244 ? 22.497 -5.513 -30.784 1.00 43.03 244 ASN A N 1
ATOM 1954 C CA . ASN A 1 244 ? 22.225 -6.640 -29.882 1.00 43.03 244 ASN A CA 1
ATOM 1955 C C . ASN A 1 244 ? 21.254 -7.678 -30.461 1.00 43.03 244 ASN A C 1
ATOM 1957 O O . ASN A 1 244 ? 21.122 -8.756 -29.875 1.00 43.03 244 ASN A O 1
ATOM 1961 N N . SER A 1 245 ? 20.608 -7.407 -31.598 1.00 38.12 245 SER A N 1
ATOM 1962 C CA . SER A 1 245 ? 19.907 -8.428 -32.371 1.00 38.12 245 SER A CA 1
ATOM 1963 C C . SER A 1 245 ? 20.932 -9.334 -33.051 1.00 38.12 245 SER A C 1
ATOM 1965 O O . SER A 1 245 ? 21.214 -9.218 -34.241 1.00 38.12 245 SER A O 1
ATOM 1967 N N . LYS A 1 246 ? 21.489 -10.286 -32.296 1.00 41.22 246 LYS A N 1
ATOM 1968 C CA . LYS A 1 246 ? 21.777 -11.578 -32.915 1.00 41.22 246 LYS A CA 1
ATOM 1969 C C . LYS A 1 246 ? 20.423 -12.126 -33.331 1.00 41.22 246 LYS A C 1
ATOM 1971 O O . LYS A 1 246 ? 19.623 -12.483 -32.472 1.00 41.22 246 LYS A O 1
ATOM 1976 N N . VAL A 1 247 ? 20.174 -12.061 -34.632 1.00 41.44 247 VAL A N 1
ATOM 1977 C CA . VAL A 1 247 ? 19.008 -12.609 -35.313 1.00 41.44 247 VAL A CA 1
ATOM 1978 C C . VAL A 1 247 ? 18.752 -14.011 -34.762 1.00 41.44 247 VAL A C 1
ATOM 1980 O O . VAL A 1 247 ? 19.567 -14.920 -34.931 1.00 41.44 247 VAL A O 1
ATOM 1983 N N . PHE A 1 248 ? 17.674 -14.150 -33.995 1.00 38.44 248 PHE A N 1
ATOM 1984 C CA . PHE A 1 248 ? 17.131 -15.458 -33.667 1.00 38.44 248 PHE A CA 1
ATOM 1985 C C . PHE A 1 248 ? 16.292 -15.888 -34.874 1.00 38.44 248 PHE A C 1
ATOM 1987 O O . PHE A 1 248 ? 15.497 -15.070 -35.341 1.00 38.44 248 PHE A O 1
ATOM 1994 N N . PRO A 1 249 ? 16.441 -17.128 -35.374 1.00 38.53 249 PRO A N 1
ATOM 1995 C CA . PRO A 1 249 ? 15.668 -17.597 -36.518 1.00 38.53 249 PRO A CA 1
ATOM 1996 C C . PRO A 1 249 ? 14.169 -17.392 -36.270 1.00 38.53 249 PRO A C 1
ATOM 1998 O O . PRO A 1 249 ? 13.649 -17.845 -35.246 1.00 38.53 249 PRO A O 1
ATOM 2001 N N . GLY A 1 250 ? 13.486 -16.711 -37.194 1.00 44.97 250 GLY A N 1
ATOM 2002 C CA . GLY A 1 250 ? 12.039 -16.501 -37.130 1.00 44.97 250 GLY A CA 1
ATOM 2003 C C . GLY A 1 250 ? 11.573 -15.162 -36.543 1.00 44.97 250 GLY A C 1
ATOM 2004 O O . GLY A 1 250 ? 10.454 -15.101 -36.035 1.00 44.97 250 GLY A O 1
ATOM 2005 N N . GLN A 1 251 ? 12.366 -14.086 -36.612 1.00 43.62 251 GLN A N 1
ATOM 2006 C CA . GLN A 1 251 ? 11.862 -12.718 -36.404 1.00 43.62 251 GLN A CA 1
ATOM 2007 C C . GLN A 1 251 ? 11.840 -11.919 -37.712 1.00 43.62 251 GLN A C 1
ATOM 2009 O O . GLN A 1 251 ? 12.798 -11.941 -38.469 1.00 43.62 251 GLN A O 1
ATOM 2014 N N . MET A 1 252 ? 10.743 -11.189 -37.934 1.00 46.19 252 MET A N 1
ATOM 2015 C CA . MET A 1 252 ? 10.536 -10.334 -39.105 1.00 46.19 252 MET A CA 1
ATOM 2016 C C . MET A 1 252 ? 11.471 -9.123 -39.073 1.00 46.19 252 MET A C 1
ATOM 2018 O O . MET A 1 252 ? 11.439 -8.354 -38.104 1.00 46.19 252 MET A O 1
ATOM 2022 N N . ASP A 1 253 ? 12.227 -8.893 -40.141 1.00 49.16 253 ASP A N 1
ATOM 2023 C CA . ASP A 1 253 ? 12.934 -7.637 -40.359 1.00 49.16 253 ASP A CA 1
ATOM 2024 C C . ASP A 1 253 ? 11.895 -6.506 -40.526 1.00 49.16 253 ASP A C 1
ATOM 2026 O O . ASP A 1 253 ? 11.079 -6.522 -41.450 1.00 49.16 253 ASP A O 1
ATOM 2030 N N . PRO A 1 254 ? 11.887 -5.489 -39.647 1.00 44.47 254 PRO A N 1
ATOM 2031 C CA . PRO A 1 254 ? 10.883 -4.431 -39.673 1.00 44.47 254 PRO A CA 1
ATOM 2032 C C . PRO A 1 254 ? 11.026 -3.461 -40.858 1.00 44.47 254 PRO A C 1
ATOM 2034 O O . PRO A 1 254 ? 10.109 -2.672 -41.092 1.00 44.47 254 PRO A O 1
ATOM 2037 N N . LYS A 1 255 ? 12.149 -3.473 -41.589 1.00 46.31 255 LYS A N 1
ATOM 2038 C CA . LYS A 1 255 ? 12.359 -2.648 -42.790 1.00 46.31 255 LYS A CA 1
ATOM 2039 C C . LYS A 1 255 ? 11.940 -3.358 -44.072 1.00 46.31 255 LYS A C 1
ATOM 2041 O O . LYS A 1 255 ? 11.462 -2.691 -44.987 1.00 46.31 255 LYS A O 1
ATOM 2046 N N . THR A 1 256 ? 12.134 -4.670 -44.149 1.00 57.03 256 THR A N 1
ATOM 2047 C CA . THR A 1 256 ? 11.882 -5.464 -45.365 1.00 57.03 256 THR A CA 1
ATOM 2048 C C . THR A 1 256 ? 10.622 -6.326 -45.262 1.00 57.03 256 THR A C 1
ATOM 2050 O O . THR A 1 256 ? 10.057 -6.691 -46.289 1.00 57.03 256 THR A O 1
ATOM 2053 N N . GLY A 1 257 ? 10.130 -6.585 -44.046 1.00 49.88 257 GLY A N 1
ATOM 2054 C CA . GLY A 1 257 ? 9.025 -7.505 -43.775 1.00 49.88 257 GLY A CA 1
ATOM 2055 C C . GLY A 1 257 ? 9.416 -8.979 -43.908 1.00 49.88 257 GLY A C 1
ATOM 2056 O O . GLY A 1 257 ? 8.530 -9.830 -43.927 1.00 49.88 257 GLY A O 1
ATOM 2057 N N . ASP A 1 258 ? 10.711 -9.267 -44.031 1.00 50.78 258 ASP A N 1
ATOM 2058 C CA . ASP A 1 258 ? 11.229 -10.592 -44.352 1.00 50.78 258 ASP A CA 1
ATOM 2059 C C . ASP A 1 258 ? 11.484 -11.409 -43.078 1.00 50.78 258 ASP A C 1
ATOM 2061 O O . ASP A 1 258 ? 11.995 -10.881 -42.091 1.00 50.78 258 ASP A O 1
ATOM 2065 N N . TYR A 1 259 ? 11.096 -12.681 -43.080 1.00 57.47 259 TYR A N 1
ATOM 2066 C CA . TYR A 1 259 ? 11.448 -13.645 -42.036 1.00 57.47 259 TYR A CA 1
ATOM 2067 C C . TYR A 1 259 ? 12.551 -14.521 -42.628 1.00 57.47 259 TYR A C 1
ATOM 2069 O O . TYR A 1 259 ? 12.294 -15.231 -43.590 1.00 57.47 259 TYR A O 1
ATOM 2077 N N . ASP A 1 260 ? 13.759 -14.450 -42.075 1.00 52.53 260 ASP A N 1
ATOM 2078 C CA . ASP A 1 260 ? 14.989 -14.960 -42.694 1.00 52.53 260 ASP A CA 1
ATOM 2079 C C . ASP A 1 260 ? 14.879 -16.299 -43.475 1.00 52.53 260 ASP A C 1
ATOM 2081 O O . ASP A 1 260 ? 14.566 -17.353 -42.917 1.00 52.53 260 ASP A O 1
ATOM 2085 N N . ASP A 1 261 ? 15.256 -16.213 -44.757 1.00 46.56 261 ASP A N 1
ATOM 2086 C CA . ASP A 1 261 ? 16.058 -17.145 -45.574 1.00 46.56 261 ASP A CA 1
ATOM 2087 C C . ASP A 1 261 ? 15.532 -18.561 -45.898 1.00 46.56 261 ASP A C 1
ATOM 2089 O O . ASP A 1 261 ? 16.296 -19.522 -46.025 1.00 46.56 261 ASP A O 1
ATOM 2093 N N . VAL A 1 262 ? 14.229 -18.695 -46.153 1.00 46.25 262 VAL A N 1
ATOM 2094 C CA . VAL A 1 262 ? 13.715 -19.748 -47.050 1.00 46.25 262 VAL A CA 1
ATOM 2095 C C . VAL A 1 262 ? 13.159 -19.103 -48.316 1.00 46.25 262 VAL A C 1
ATOM 2097 O O . VAL A 1 262 ? 12.110 -18.466 -48.295 1.00 46.25 262 VAL A O 1
ATOM 2100 N N . ASP A 1 263 ? 13.876 -19.291 -49.426 1.00 46.19 263 ASP A N 1
ATOM 2101 C CA . ASP A 1 263 ? 13.678 -18.662 -50.747 1.00 46.19 263 ASP A CA 1
ATOM 2102 C C . ASP A 1 263 ? 12.271 -18.839 -51.377 1.00 46.19 263 ASP A C 1
ATOM 2104 O O . ASP A 1 263 ? 11.992 -18.276 -52.438 1.00 46.19 263 ASP A O 1
ATOM 2108 N N . GLU A 1 264 ? 11.361 -19.592 -50.748 1.00 44.28 264 GLU A N 1
ATOM 2109 C CA . GLU A 1 264 ? 10.086 -20.008 -51.345 1.00 44.28 264 GLU A CA 1
ATOM 2110 C C . GLU A 1 264 ? 8.817 -19.401 -50.711 1.00 44.28 264 GLU A C 1
ATOM 2112 O O . GLU A 1 264 ? 7.775 -19.415 -51.364 1.00 44.28 264 GLU A O 1
ATOM 2117 N N . ASP A 1 265 ? 8.876 -18.761 -49.534 1.00 46.50 265 ASP A N 1
ATOM 2118 C CA . ASP A 1 265 ? 7.676 -18.243 -48.841 1.00 46.50 265 ASP A CA 1
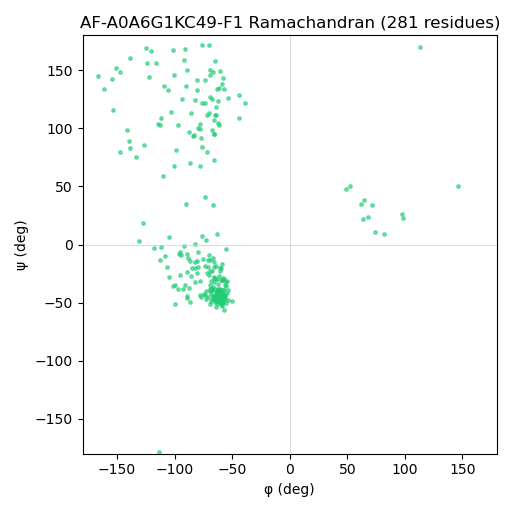ATOM 2119 C C . ASP A 1 265 ? 7.593 -16.705 -48.820 1.00 46.50 265 ASP A C 1
ATOM 2121 O O . ASP A 1 265 ? 7.485 -16.050 -47.782 1.00 46.50 265 ASP A O 1
ATOM 2125 N N . LYS A 1 266 ? 7.571 -16.086 -50.006 1.00 48.44 266 LYS A N 1
ATOM 2126 C CA . LYS A 1 266 ? 7.214 -14.662 -50.131 1.00 48.44 266 LYS A CA 1
ATOM 2127 C C . LYS A 1 266 ? 5.696 -14.500 -50.084 1.00 48.44 266 LYS A C 1
ATOM 2129 O O . LYS A 1 266 ? 5.009 -14.656 -51.094 1.00 48.44 266 LYS A O 1
ATOM 2134 N N . LEU A 1 267 ? 5.160 -14.115 -48.926 1.00 44.00 267 LEU A N 1
ATOM 2135 C CA . LEU A 1 267 ? 3.783 -13.625 -48.817 1.00 44.00 267 LEU A CA 1
ATOM 2136 C C . LEU A 1 267 ? 3.646 -12.299 -49.579 1.00 44.00 267 LEU A C 1
ATOM 2138 O O . LEU A 1 267 ? 3.915 -11.215 -49.064 1.00 44.00 267 LEU A O 1
ATOM 2142 N N . VAL A 1 268 ? 3.201 -12.383 -50.833 1.00 43.19 268 VAL A N 1
ATOM 2143 C CA . VAL A 1 268 ? 2.829 -11.217 -51.639 1.00 43.19 268 VAL A CA 1
ATOM 2144 C C . VAL A 1 268 ? 1.578 -10.588 -51.027 1.00 43.19 268 VAL A C 1
ATOM 2146 O O . VAL A 1 268 ? 0.450 -11.022 -51.277 1.00 43.19 268 VAL A O 1
ATOM 2149 N N . ILE A 1 269 ? 1.761 -9.534 -50.230 1.00 41.69 269 ILE A N 1
ATOM 2150 C CA . ILE A 1 269 ? 0.661 -8.671 -49.795 1.00 41.69 269 ILE A CA 1
ATOM 2151 C C . ILE A 1 269 ? 0.126 -7.961 -51.042 1.00 41.69 269 ILE A C 1
ATOM 2153 O O . ILE A 1 269 ? 0.644 -6.935 -51.480 1.00 41.69 269 ILE A O 1
ATOM 2157 N N . THR A 1 270 ? -0.922 -8.524 -51.640 1.00 41.31 270 THR A N 1
ATOM 2158 C CA . THR A 1 270 ? -1.651 -7.859 -52.720 1.00 41.31 270 THR A CA 1
ATOM 2159 C C . THR A 1 270 ? -2.532 -6.782 -52.080 1.00 41.31 270 THR A C 1
ATOM 2161 O O . THR A 1 270 ? -3.350 -7.118 -51.219 1.00 41.31 270 THR A O 1
ATOM 2164 N N . PRO A 1 271 ? -2.396 -5.493 -52.437 1.00 41.66 271 PRO A N 1
ATOM 2165 C CA . PRO A 1 271 ? -3.174 -4.438 -51.801 1.00 41.66 271 PRO A CA 1
ATOM 2166 C C . PRO A 1 271 ? -4.684 -4.649 -52.036 1.00 41.66 271 PRO A C 1
ATOM 2168 O O . PRO A 1 271 ? -5.101 -4.936 -53.164 1.00 41.66 271 PRO A O 1
ATOM 2171 N N . PRO A 1 272 ? -5.532 -4.505 -51.000 1.00 40.12 272 PRO A N 1
ATOM 2172 C CA . PRO A 1 272 ? -6.968 -4.730 -51.125 1.00 40.12 272 PRO A CA 1
ATOM 2173 C C . PRO A 1 272 ? -7.630 -3.672 -52.024 1.00 40.12 272 PRO A C 1
ATOM 2175 O O . PRO A 1 272 ? -7.552 -2.469 -51.775 1.00 40.12 272 PRO A O 1
ATOM 2178 N N . LYS A 1 273 ? -8.344 -4.133 -53.061 1.00 47.06 273 LYS A N 1
ATOM 2179 C CA . LYS A 1 273 ? -9.073 -3.331 -54.069 1.00 47.06 273 LYS A CA 1
ATOM 2180 C C . LYS A 1 273 ? -10.369 -2.673 -53.554 1.00 47.06 273 LYS A C 1
ATOM 2182 O O . LYS A 1 273 ? -11.371 -2.654 -54.257 1.00 47.06 273 LYS A O 1
ATOM 2187 N N . TRP A 1 274 ? -10.395 -2.132 -52.338 1.00 40.53 274 TRP A N 1
ATOM 2188 C CA . TRP A 1 274 ? -11.636 -1.572 -51.770 1.00 40.53 274 TRP A CA 1
ATOM 2189 C C . TRP A 1 274 ? -11.843 -0.067 -52.023 1.00 40.53 274 TRP A C 1
ATOM 2191 O O . TRP A 1 274 ? -12.891 0.456 -51.669 1.00 40.53 274 TRP A O 1
ATOM 2201 N N . ASN A 1 275 ? -10.906 0.625 -52.689 1.00 45.94 275 ASN A N 1
ATOM 2202 C CA . ASN A 1 275 ? -10.989 2.079 -52.929 1.00 45.94 275 ASN A CA 1
ATOM 2203 C C . ASN A 1 275 ? -10.825 2.537 -54.393 1.00 45.94 275 ASN A C 1
ATOM 2205 O O . ASN A 1 275 ? -10.596 3.721 -54.638 1.00 45.94 275 ASN A O 1
ATOM 2209 N N . GLN A 1 276 ? -10.985 1.660 -55.388 1.00 43.12 276 GLN A N 1
ATOM 2210 C CA . GLN A 1 276 ? -11.100 2.115 -56.780 1.00 43.12 276 GLN A CA 1
ATOM 2211 C C . GLN A 1 276 ? -12.567 2.435 -57.092 1.00 43.12 276 GLN A C 1
ATOM 2213 O O . GLN A 1 276 ? -13.367 1.549 -57.368 1.00 43.12 276 GLN A O 1
ATOM 2218 N N . LYS A 1 277 ? -12.937 3.718 -57.001 1.00 46.03 277 LYS A N 1
ATOM 2219 C CA . LYS A 1 277 ? -14.178 4.218 -57.602 1.00 46.03 277 LYS A CA 1
ATOM 2220 C C . LYS A 1 277 ? -14.004 4.212 -59.119 1.00 46.03 277 LYS A C 1
ATOM 2222 O O . LYS A 1 277 ? -13.215 5.001 -59.635 1.00 46.03 277 LYS A O 1
ATOM 2227 N N . ASP A 1 278 ? -14.762 3.365 -59.808 1.00 51.34 278 ASP A N 1
ATOM 2228 C CA . ASP A 1 278 ? -14.957 3.456 -61.255 1.00 51.34 278 ASP A CA 1
ATOM 2229 C C . ASP A 1 278 ? -15.619 4.798 -61.592 1.00 51.34 278 ASP A C 1
ATOM 2231 O O . ASP A 1 278 ? -16.815 5.010 -61.392 1.00 51.34 278 ASP A O 1
ATOM 2235 N N . LEU A 1 279 ? -14.815 5.732 -62.095 1.00 53.44 279 LEU A N 1
ATOM 2236 C CA . LEU A 1 279 ? -15.275 6.955 -62.744 1.00 53.44 279 LEU A CA 1
ATOM 2237 C C . LEU A 1 279 ? -15.195 6.767 -64.261 1.00 53.44 279 LEU A C 1
ATOM 2239 O O . LEU A 1 279 ? -14.403 7.414 -64.937 1.00 53.44 279 LEU A O 1
ATOM 2243 N N . SER A 1 280 ? -16.024 5.879 -64.807 1.00 46.78 280 SER A N 1
ATOM 2244 C CA . SER A 1 280 ? -16.371 5.918 -66.230 1.00 46.78 280 SER A CA 1
ATOM 2245 C C . SER A 1 280 ? -17.748 5.291 -66.445 1.00 46.78 280 SER A C 1
ATOM 2247 O O . SER A 1 280 ? -17.951 4.121 -66.147 1.00 46.78 280 SER A O 1
ATOM 2249 N N . GLY A 1 281 ? -18.720 6.092 -66.896 1.00 43.34 281 GLY A N 1
ATOM 2250 C CA . GLY A 1 281 ? -20.062 5.593 -67.215 1.00 43.34 281 GLY A CA 1
ATOM 2251 C C . GLY A 1 281 ? -21.222 6.553 -66.944 1.00 43.34 281 GLY A C 1
ATOM 2252 O O . GLY A 1 281 ? -22.192 6.159 -66.303 1.00 43.34 281 GLY A O 1
ATOM 2253 N N . ARG A 1 282 ? -21.149 7.803 -67.422 1.00 41.94 282 ARG A N 1
ATOM 2254 C CA . ARG A 1 282 ? -22.341 8.585 -67.805 1.00 41.94 282 ARG A CA 1
ATOM 2255 C C . ARG A 1 282 ? -22.036 9.388 -69.066 1.00 41.94 282 ARG A C 1
ATOM 2257 O O . ARG A 1 282 ? -21.421 10.449 -68.998 1.00 41.94 282 ARG A O 1
ATOM 2264 N N . GLY A 1 283 ? -22.479 8.821 -70.177 1.00 37.25 283 GLY A N 1
ATOM 2265 C CA . GLY A 1 283 ? -22.702 9.407 -71.489 1.00 37.25 283 GLY A CA 1
ATOM 2266 C C . GLY A 1 283 ? -23.727 8.511 -72.155 1.00 37.25 283 GLY A C 1
ATOM 2267 O O . GLY A 1 283 ? -23.416 7.303 -72.240 1.00 37.25 283 GLY A O 1
#

Organism: NCBI:txid1314801

Nearest PDB structures (foldseek):
  7n6g-assembly1_1E  TM=2.357E-01  e=4.009E+00  Chlamydomonas reinhardtii